Protein AF-0000000082583190 (afdb_homodimer)

Structure (mmCIF, N/CA/C/O backbone):
data_AF-0000000082583190-model_v1
#
loop_
_entity.id
_entity.type
_entity.pdbx_description
1 polymer 'NUDIX hydrolase'
#
loop_
_atom_site.group_PDB
_atom_site.id
_atom_site.type_symbol
_atom_site.label_atom_id
_atom_site.label_alt_id
_atom_site.label_comp_id
_atom_site.label_asym_id
_atom_site.label_entity_id
_atom_site.label_seq_id
_atom_site.pdbx_PDB_ins_code
_atom_site.Cartn_x
_atom_site.Cartn_y
_atom_site.Cartn_z
_atom_site.occupancy
_atom_site.B_iso_or_equiv
_atom_site.auth_seq_id
_atom_site.auth_comp_id
_atom_site.auth_asym_id
_atom_site.auth_atom_id
_atom_site.pdbx_PDB_model_num
ATOM 1 N N . MET A 1 1 ? 1.052 -26.906 2.734 1 66.94 1 MET A N 1
ATOM 2 C CA . MET A 1 1 ? 2.494 -26.891 2.512 1 66.94 1 MET A CA 1
ATOM 3 C C . MET A 1 1 ? 3.154 -25.781 3.301 1 66.94 1 MET A C 1
ATOM 5 O O . MET A 1 1 ? 2.521 -24.766 3.594 1 66.94 1 MET A O 1
ATOM 9 N N . ASP A 1 2 ? 4.266 -26.031 3.99 1 78 2 ASP A N 1
ATOM 10 C CA . ASP A 1 2 ? 5.074 -25 4.637 1 78 2 ASP A CA 1
ATOM 11 C C . ASP A 1 2 ? 5.578 -23.969 3.621 1 78 2 ASP A C 1
ATOM 13 O O . ASP A 1 2 ? 6.363 -24.312 2.732 1 78 2 ASP A O 1
ATOM 17 N N . LEU A 1 3 ? 5.109 -22.734 3.627 1 87.38 3 LEU A N 1
ATOM 18 C CA . LEU A 1 3 ? 5.398 -21.703 2.629 1 87.38 3 LEU A CA 1
ATOM 19 C C . LEU A 1 3 ? 6.609 -20.875 3.035 1 87.38 3 LEU A C 1
ATOM 21 O O . LEU A 1 3 ? 7.09 -20.047 2.26 1 87.38 3 LEU A O 1
ATOM 25 N N . SER A 1 4 ? 7.191 -21.219 4.16 1 89.62 4 SER A N 1
ATOM 26 C CA . SER A 1 4 ? 8.172 -20.312 4.727 1 89.62 4 SER A CA 1
ATOM 27 C C . SER A 1 4 ? 9.469 -20.312 3.918 1 89.62 4 SER A C 1
ATOM 29 O O . SER A 1 4 ? 9.789 -21.297 3.258 1 89.62 4 SER A O 1
ATOM 31 N N . GLU A 1 5 ? 10.148 -19.156 3.9 1 93.88 5 GLU A N 1
ATOM 32 C CA . GLU A 1 5 ? 11.469 -18.969 3.311 1 93.88 5 GLU A CA 1
ATOM 33 C C . GLU A 1 5 ? 12.516 -18.688 4.383 1 93.88 5 GLU A C 1
ATOM 35 O O . GLU A 1 5 ? 12.492 -17.609 5.004 1 93.88 5 GLU A O 1
ATOM 40 N N . LYS A 1 6 ? 13.445 -19.578 4.496 1 95.62 6 LYS A N 1
ATOM 41 C CA . LYS A 1 6 ? 14.484 -19.391 5.504 1 95.62 6 LYS A CA 1
ATOM 42 C C . LYS A 1 6 ? 15.578 -18.453 4.992 1 95.62 6 LYS A C 1
ATOM 44 O O . LYS A 1 6 ? 16.078 -18.625 3.881 1 95.62 6 LYS A O 1
ATOM 49 N N . THR A 1 7 ? 15.961 -17.484 5.789 1 97.38 7 THR A N 1
ATOM 50 C CA . THR A 1 7 ? 17.062 -16.594 5.406 1 97.38 7 THR A CA 1
ATOM 51 C C . THR A 1 7 ? 18.406 -17.281 5.594 1 97.38 7 THR A C 1
ATOM 53 O O . THR A 1 7 ? 18.703 -17.812 6.672 1 97.38 7 THR A O 1
ATOM 56 N N . ILE A 1 8 ? 19.188 -17.219 4.57 1 98 8 ILE A N 1
ATOM 57 C CA . ILE A 1 8 ? 20.516 -17.812 4.582 1 98 8 ILE A CA 1
ATOM 58 C C . ILE A 1 8 ? 21.562 -16.719 4.773 1 98 8 ILE A C 1
ATOM 60 O O . ILE A 1 8 ? 22.594 -16.953 5.422 1 98 8 ILE A O 1
ATOM 64 N N . GLU A 1 9 ? 21.281 -15.633 4.094 1 98.06 9 GLU A N 1
ATOM 65 C CA . GLU A 1 9 ? 22.203 -14.5 4.113 1 98.06 9 GLU A CA 1
ATOM 66 C C . GLU A 1 9 ? 21.453 -13.18 4.031 1 98.06 9 GLU A C 1
ATOM 68 O O . GLU A 1 9 ? 20.375 -13.102 3.447 1 98.06 9 GLU A O 1
ATOM 73 N N . ASN A 1 10 ? 21.969 -12.203 4.664 1 98.44 10 ASN A N 1
ATOM 74 C CA . ASN A 1 10 ? 21.453 -10.844 4.574 1 98.44 10 ASN A CA 1
ATOM 75 C C . ASN A 1 10 ? 22.578 -9.844 4.309 1 98.44 10 ASN A C 1
ATOM 77 O O . ASN A 1 10 ? 23.578 -9.82 5.02 1 98.44 10 ASN A O 1
ATOM 81 N N . LYS A 1 11 ? 22.422 -9.109 3.25 1 98.31 11 LYS A N 1
ATOM 82 C CA . LYS A 1 11 ? 23.328 -8.016 2.932 1 98.31 11 LYS A CA 1
ATOM 83 C C . LYS A 1 11 ? 22.609 -6.672 2.971 1 98.31 11 LYS A C 1
ATOM 85 O O . LYS A 1 11 ? 21.641 -6.457 2.234 1 98.31 11 LYS A O 1
ATOM 90 N N . ASN A 1 12 ? 23.062 -5.789 3.811 1 98.62 12 ASN A N 1
ATOM 91 C CA . ASN A 1 12 ? 22.5 -4.438 3.838 1 98.62 12 ASN A CA 1
ATOM 92 C C . ASN A 1 12 ? 23.062 -3.584 2.697 1 98.62 12 ASN A C 1
ATOM 94 O O . ASN A 1 12 ? 24.25 -3.281 2.662 1 98.62 12 ASN A O 1
ATOM 98 N N . ILE A 1 13 ? 22.234 -3.146 1.821 1 98.44 13 ILE A N 1
ATOM 99 C CA . ILE A 1 13 ? 22.625 -2.398 0.631 1 98.44 13 ILE A CA 1
ATOM 100 C C . ILE A 1 13 ? 22.609 -0.901 0.936 1 98.44 13 ILE A C 1
ATOM 102 O O . ILE A 1 13 ? 23.453 -0.153 0.435 1 98.44 13 ILE A O 1
ATOM 106 N N . TYR A 1 14 ? 21.688 -0.516 1.648 1 98.56 14 TYR A N 1
ATOM 107 C CA . TYR A 1 14 ? 21.469 0.906 1.892 1 98.56 14 TYR A CA 1
ATOM 108 C C .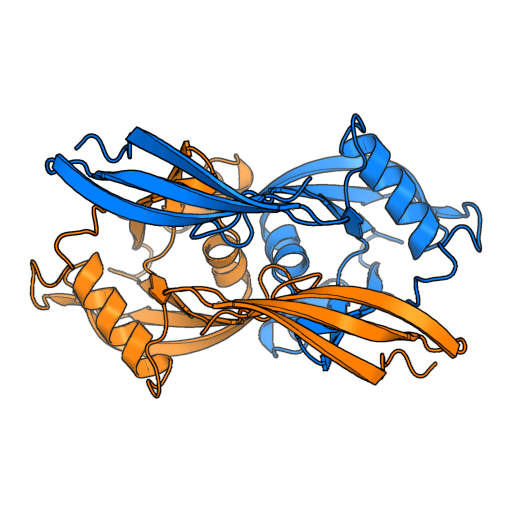 TYR A 1 14 ? 20.766 1.13 3.227 1 98.56 14 TYR A C 1
ATOM 110 O O . TYR A 1 14 ? 19.844 0.391 3.586 1 98.56 14 TYR A O 1
ATOM 118 N N . LYS A 1 15 ? 21.219 2.084 4.016 1 98.38 15 LYS A N 1
ATOM 119 C CA . LYS A 1 15 ? 20.578 2.572 5.238 1 98.38 15 LYS A CA 1
ATOM 120 C C . LYS A 1 15 ? 20.375 4.082 5.184 1 98.38 15 LYS A C 1
ATOM 122 O O . LYS A 1 15 ? 21.312 4.855 5.402 1 98.38 15 LYS A O 1
ATOM 127 N N . GLY A 1 16 ? 19.109 4.414 4.914 1 97.62 16 GLY A N 1
ATOM 128 C CA . GLY A 1 16 ? 18.781 5.824 4.77 1 97.62 16 GLY A CA 1
ATOM 129 C C . GLY A 1 16 ? 18.062 6.398 5.977 1 97.62 16 GLY A C 1
ATOM 130 O O . GLY A 1 16 ? 18.094 5.809 7.059 1 97.62 16 GLY A O 1
ATOM 131 N N . LYS A 1 17 ? 17.516 7.586 5.789 1 95.25 17 LYS A N 1
ATOM 132 C CA . LYS A 1 17 ? 16.781 8.266 6.855 1 95.25 17 LYS A CA 1
ATOM 133 C C . LYS A 1 17 ? 15.43 7.609 7.105 1 95.25 17 LYS A C 1
ATOM 135 O O . LYS A 1 17 ? 15 7.465 8.25 1 95.25 17 LYS A O 1
ATOM 140 N N . ILE A 1 18 ? 14.805 7.164 5.957 1 95.31 18 ILE A N 1
ATOM 141 C CA . ILE A 1 18 ? 13.438 6.68 6.062 1 95.31 18 ILE A CA 1
ATOM 142 C C . ILE A 1 18 ? 13.398 5.172 5.828 1 95.31 18 ILE A C 1
ATOM 144 O O . ILE A 1 18 ? 12.695 4.445 6.531 1 95.31 18 ILE A O 1
ATOM 148 N N . ILE A 1 19 ? 14.203 4.715 4.812 1 98.25 19 ILE A N 1
ATOM 149 C CA . ILE A 1 19 ? 14.109 3.299 4.48 1 98.25 19 ILE A CA 1
ATOM 150 C C . ILE A 1 19 ? 15.508 2.672 4.512 1 98.25 19 ILE A C 1
ATOM 152 O O . ILE A 1 19 ? 16.516 3.379 4.449 1 98.25 19 ILE A O 1
ATOM 156 N N . GLU A 1 20 ? 15.453 1.346 4.676 1 98.62 20 GLU A N 1
ATOM 157 C CA . GLU A 1 20 ? 16.609 0.479 4.492 1 98.62 20 GLU A CA 1
ATOM 158 C C . GLU A 1 20 ? 16.359 -0.56 3.402 1 98.62 20 GLU A C 1
ATOM 160 O O . GLU A 1 20 ? 15.219 -1.007 3.217 1 98.62 20 GLU A O 1
ATOM 165 N N . LEU A 1 21 ? 17.406 -0.86 2.654 1 98.81 21 LEU A N 1
ATOM 166 C CA . LEU A 1 21 ? 17.297 -1.907 1.645 1 98.81 21 LEU A CA 1
ATOM 167 C C . LEU A 1 21 ? 18.234 -3.074 1.975 1 98.81 21 LEU A C 1
ATOM 169 O O . LEU A 1 21 ? 19.438 -2.893 2.119 1 98.81 21 LEU A O 1
ATOM 173 N N . ASN A 1 22 ? 17.656 -4.227 2.117 1 98.75 22 ASN A N 1
ATOM 174 C CA . ASN A 1 22 ? 18.375 -5.465 2.379 1 98.75 22 ASN A CA 1
ATOM 175 C C . ASN A 1 22 ? 18.172 -6.484 1.262 1 98.75 22 ASN A C 1
ATOM 177 O O . ASN A 1 22 ? 17.062 -6.66 0.773 1 98.75 22 ASN A O 1
ATOM 181 N N . LEU A 1 23 ? 19.25 -7.078 0.825 1 98.56 23 LEU A N 1
ATOM 182 C CA . LEU A 1 23 ? 19.188 -8.211 -0.089 1 98.56 23 LEU A CA 1
ATOM 183 C C . LEU A 1 23 ? 19.375 -9.523 0.664 1 98.56 23 LEU A C 1
ATOM 185 O O . LEU A 1 23 ? 20.469 -9.82 1.157 1 98.56 23 LEU A O 1
ATOM 189 N N . LYS A 1 24 ? 18.328 -10.289 0.717 1 98.25 24 LYS A N 1
ATOM 190 C CA . LYS A 1 24 ? 18.375 -11.555 1.439 1 98.25 24 LYS A CA 1
ATOM 191 C C . LYS A 1 24 ? 18.453 -12.742 0.475 1 98.25 24 LYS A C 1
ATOM 193 O O . LYS A 1 24 ? 17.766 -12.75 -0.554 1 98.25 24 LYS A O 1
ATOM 198 N N . THR A 1 25 ? 19.328 -13.594 0.76 1 98.38 25 THR A N 1
ATOM 199 C CA . THR A 1 25 ? 19.266 -14.906 0.136 1 98.38 25 THR A CA 1
ATOM 200 C C . THR A 1 25 ? 18.422 -15.867 0.969 1 98.38 25 THR A C 1
ATOM 202 O O . THR A 1 25 ? 18.641 -16.016 2.172 1 98.38 25 THR A O 1
ATOM 205 N N . VAL A 1 26 ? 17.438 -16.5 0.293 1 97.5 26 VAL A N 1
ATOM 206 C CA . VAL A 1 26 ? 16.516 -17.344 1.039 1 97.5 26 VAL A CA 1
ATOM 207 C C . VAL A 1 26 ? 16.516 -18.75 0.444 1 97.5 26 VAL A C 1
ATOM 209 O O . VAL A 1 26 ? 16.922 -18.953 -0.706 1 97.5 26 VAL A O 1
ATOM 212 N N . GLU A 1 27 ? 16.172 -19.672 1.309 1 96.62 27 GLU A N 1
ATOM 213 C CA . GLU A 1 27 ? 15.859 -21.031 0.855 1 96.62 27 GLU A CA 1
ATOM 214 C C . GLU A 1 27 ? 14.359 -21.219 0.683 1 96.62 27 GLU A C 1
ATOM 216 O O . GLU A 1 27 ? 13.586 -21.031 1.627 1 96.62 27 GLU A O 1
ATOM 221 N N . LEU A 1 28 ? 14.016 -21.625 -0.505 1 94.31 28 LEU A N 1
ATOM 222 C CA . LEU A 1 28 ? 12.609 -21.828 -0.833 1 94.31 28 LEU A CA 1
ATOM 223 C C . LEU A 1 28 ? 12.117 -23.172 -0.31 1 94.31 28 LEU A C 1
ATOM 225 O O . LEU A 1 28 ? 12.914 -24.016 0.093 1 94.31 28 LEU A O 1
ATOM 229 N N . PRO A 1 29 ? 10.805 -23.359 -0.264 1 90.5 29 PRO A N 1
ATOM 230 C CA . PRO A 1 29 ? 10.258 -24.641 0.219 1 90.5 29 PRO A CA 1
ATOM 231 C C . PRO A 1 29 ? 10.781 -25.828 -0.566 1 90.5 29 PRO A C 1
ATOM 233 O O . PRO A 1 29 ? 10.867 -26.938 -0.023 1 90.5 29 PRO A O 1
ATOM 236 N N . ASN A 1 30 ? 11.227 -25.625 -1.777 1 90.69 30 ASN A N 1
ATOM 237 C CA . ASN A 1 30 ? 11.719 -26.719 -2.605 1 90.69 30 ASN A CA 1
ATOM 238 C C . ASN A 1 30 ? 13.227 -26.891 -2.457 1 90.69 30 ASN A C 1
ATOM 240 O O . ASN A 1 30 ? 13.836 -27.688 -3.174 1 90.69 30 ASN A O 1
ATOM 244 N N . GLY A 1 31 ? 13.82 -26.078 -1.677 1 92.31 31 GLY A N 1
ATOM 245 C CA . GLY A 1 31 ? 15.234 -26.219 -1.379 1 92.31 31 GLY A CA 1
ATOM 246 C C . GLY A 1 31 ? 16.125 -25.328 -2.219 1 92.31 31 GLY A C 1
ATOM 247 O O . GLY A 1 31 ? 17.297 -25.141 -1.912 1 92.31 31 GLY A O 1
ATOM 248 N N . LYS A 1 32 ? 15.578 -24.781 -3.297 1 94.5 32 LYS A N 1
ATOM 249 C CA . LYS A 1 32 ? 16.344 -23.859 -4.125 1 94.5 32 LYS A CA 1
ATOM 250 C C . LYS A 1 32 ? 16.578 -22.531 -3.41 1 94.5 32 LYS A C 1
ATOM 252 O O . LYS A 1 32 ? 15.883 -22.219 -2.434 1 94.5 32 LYS A O 1
ATOM 257 N N . LYS A 1 33 ? 17.594 -21.891 -3.881 1 96.19 33 LYS A N 1
ATOM 258 C CA . LYS A 1 33 ? 17.891 -20.578 -3.312 1 96.19 33 LYS A CA 1
ATOM 259 C C . LYS A 1 33 ? 17.359 -19.469 -4.203 1 96.19 33 LYS A C 1
ATOM 261 O O . LYS A 1 33 ? 17.234 -19.641 -5.418 1 96.19 33 LYS A O 1
ATOM 266 N N . ALA A 1 34 ? 16.969 -18.344 -3.547 1 95.75 34 ALA A N 1
ATOM 267 C CA . ALA A 1 34 ? 16.5 -17.156 -4.27 1 95.75 34 ALA A CA 1
ATOM 268 C C . ALA A 1 34 ? 16.875 -15.875 -3.523 1 95.75 34 ALA A C 1
ATOM 270 O O . ALA A 1 34 ? 17.297 -15.93 -2.365 1 95.75 34 ALA A O 1
ATOM 271 N N . LYS A 1 35 ? 16.844 -14.789 -4.211 1 97.12 35 LYS A N 1
ATOM 272 C CA . LYS A 1 35 ? 17.109 -13.484 -3.611 1 97.12 35 LYS A CA 1
ATOM 273 C C . LYS A 1 35 ? 15.812 -12.719 -3.371 1 97.12 35 LYS A C 1
ATOM 275 O O . LYS A 1 35 ? 14.891 -12.773 -4.188 1 97.12 35 LYS A O 1
ATOM 280 N N . ARG A 1 36 ? 15.734 -12.07 -2.254 1 98.12 36 ARG A N 1
ATOM 281 C CA . ARG A 1 36 ? 14.641 -11.156 -1.918 1 98.12 36 ARG A CA 1
ATOM 282 C C . ARG A 1 36 ? 15.164 -9.75 -1.654 1 98.12 36 ARG A C 1
ATOM 284 O O . ARG A 1 36 ? 16.062 -9.562 -0.827 1 98.12 36 ARG A O 1
ATOM 291 N N . GLU A 1 37 ? 14.688 -8.773 -2.436 1 98.69 37 GLU A N 1
ATOM 292 C CA . GLU A 1 37 ? 14.961 -7.359 -2.191 1 98.69 37 GLU A CA 1
ATOM 293 C C . GLU A 1 37 ? 13.953 -6.766 -1.207 1 98.69 37 GLU A C 1
ATOM 295 O O . GLU A 1 37 ? 12.797 -6.535 -1.558 1 98.69 37 GLU A O 1
ATOM 300 N N . ILE A 1 38 ? 14.422 -6.48 0.009 1 98.81 38 ILE A N 1
ATOM 301 C CA . ILE A 1 38 ? 13.508 -6.133 1.09 1 98.81 38 ILE A CA 1
ATOM 302 C C . ILE A 1 38 ? 13.727 -4.684 1.511 1 98.81 38 ILE A C 1
ATOM 304 O O . ILE A 1 38 ? 14.852 -4.297 1.848 1 98.81 38 ILE A O 1
ATOM 308 N N . VAL A 1 39 ? 12.703 -3.922 1.462 1 98.88 39 VAL A N 1
ATOM 309 C CA . VAL A 1 39 ? 12.695 -2.562 1.995 1 98.88 39 VAL A CA 1
ATOM 310 C C . VAL A 1 39 ? 12.141 -2.57 3.42 1 98.88 39 VAL A C 1
ATOM 312 O O . VAL A 1 39 ? 11.023 -3.027 3.654 1 98.88 39 VAL A O 1
ATOM 315 N N . ASN A 1 40 ? 12.914 -2.082 4.348 1 98.75 40 ASN A N 1
ATOM 316 C CA . ASN A 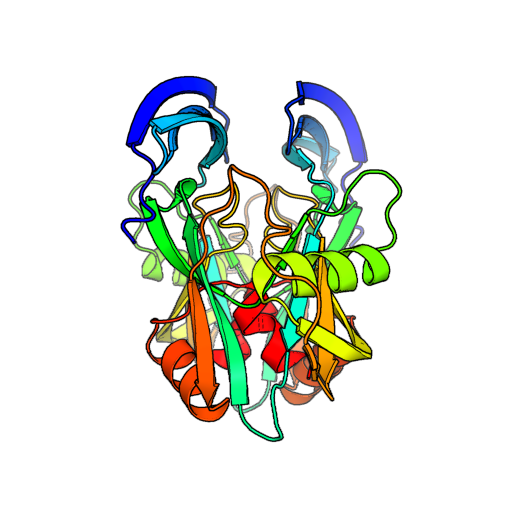1 40 ? 12.461 -1.91 5.727 1 98.75 40 ASN A CA 1
ATOM 317 C C . ASN A 1 40 ? 12.039 -0.471 6 1 98.75 40 ASN A C 1
ATOM 319 O O . ASN A 1 40 ? 12.734 0.471 5.613 1 98.75 40 ASN A O 1
ATOM 323 N N . HIS A 1 41 ? 11.008 -0.289 6.547 1 98.69 41 HIS A N 1
ATOM 324 C CA . HIS A 1 41 ? 10.375 0.981 6.895 1 98.69 41 HIS A CA 1
ATOM 325 C C . HIS A 1 41 ? 9.859 0.961 8.328 1 98.69 41 HIS A C 1
ATOM 327 O O . HIS A 1 41 ? 9.359 -0.065 8.797 1 98.69 41 HIS A O 1
ATOM 333 N N . PRO A 1 42 ? 9.922 2.055 9.047 1 98.19 42 PRO A N 1
ATOM 334 C CA . PRO A 1 42 ? 9.492 2.062 10.445 1 98.19 42 PRO A CA 1
ATOM 335 C C . PRO A 1 42 ? 7.98 1.923 10.602 1 98.19 42 PRO A C 1
ATOM 337 O O . PRO A 1 42 ? 7.488 1.704 11.711 1 98.19 42 PRO A O 1
ATOM 340 N N . GLY A 1 43 ? 7.238 2.002 9.539 1 98.56 43 GLY A N 1
ATOM 341 C CA . GLY A 1 43 ? 5.785 2 9.594 1 98.56 43 GLY A CA 1
ATOM 342 C C . GLY A 1 43 ? 5.191 3.389 9.742 1 98.56 43 GLY A C 1
ATOM 343 O O . GLY A 1 43 ? 5.922 4.379 9.781 1 98.56 43 GLY A O 1
ATOM 344 N N . GLY A 1 44 ? 3.916 3.445 9.703 1 98.69 44 GLY A N 1
ATOM 345 C CA . GLY A 1 44 ? 3.223 4.719 9.82 1 98.69 44 GLY A CA 1
ATOM 346 C C . GLY A 1 44 ? 1.816 4.582 10.375 1 98.69 44 GLY A C 1
ATOM 347 O O . GLY A 1 44 ? 1.424 3.506 10.828 1 98.69 44 GLY A O 1
ATOM 348 N N . VAL A 1 45 ? 1.16 5.715 10.398 1 98.88 45 VAL A N 1
ATOM 349 C CA . VAL A 1 45 ? -0.229 5.785 10.844 1 98.88 45 VAL A CA 1
ATOM 350 C C . VAL A 1 45 ? -1.058 6.562 9.82 1 98.88 45 VAL A C 1
ATOM 352 O O . VAL A 1 45 ? -0.514 7.34 9.031 1 98.88 45 VAL A O 1
ATOM 355 N N . ALA A 1 46 ? -2.289 6.312 9.766 1 98.88 46 ALA A N 1
ATOM 356 C CA . ALA A 1 46 ? -3.289 7.125 9.078 1 98.88 46 ALA A CA 1
ATOM 357 C C . ALA A 1 46 ? -4.516 7.344 9.953 1 98.88 46 ALA A C 1
ATOM 359 O O . ALA A 1 46 ? -4.898 6.465 10.727 1 98.88 46 ALA A O 1
ATOM 360 N N . VAL A 1 47 ? -5.117 8.484 9.852 1 98.88 47 VAL A N 1
ATOM 361 C CA . VAL A 1 47 ? -6.207 8.852 10.75 1 98.88 47 VAL A CA 1
ATOM 362 C C . VAL A 1 47 ? -7.414 9.312 9.938 1 98.88 47 VAL A C 1
ATOM 364 O O . VAL A 1 47 ? -7.328 10.281 9.18 1 98.88 47 VAL A O 1
ATOM 367 N N . ILE A 1 48 ? -8.5 8.609 10.008 1 98.69 48 ILE A N 1
ATOM 368 C CA . ILE A 1 48 ? -9.766 9.172 9.539 1 98.69 48 ILE A CA 1
ATOM 369 C C . ILE A 1 48 ? -10.328 10.117 10.602 1 98.69 48 ILE A C 1
ATOM 371 O O . ILE A 1 48 ? -10.836 9.664 11.633 1 98.69 48 ILE A O 1
ATOM 375 N N . ALA A 1 49 ? -10.312 11.359 10.336 1 98.75 49 ALA A N 1
ATOM 376 C CA . ALA A 1 49 ? -10.695 12.375 11.312 1 98.75 49 ALA A CA 1
ATOM 377 C C . ALA A 1 49 ? -12.055 12.984 10.969 1 98.75 49 ALA A C 1
ATOM 379 O O . ALA A 1 49 ? -12.18 13.719 9.984 1 98.75 49 ALA A O 1
ATOM 380 N N . TYR A 1 50 ? -13.055 12.719 11.781 1 98.56 50 TYR A N 1
ATOM 381 C CA . TYR A 1 50 ? -14.398 13.25 11.594 1 98.56 50 TYR A CA 1
ATOM 382 C C . TYR A 1 50 ? -14.555 14.602 12.281 1 98.56 50 TYR A C 1
ATOM 384 O O . TYR A 1 50 ? -14.516 14.688 13.516 1 98.56 50 TYR A O 1
ATOM 392 N N . LYS A 1 51 ? -14.688 15.609 11.43 1 97.5 51 LYS A N 1
ATOM 393 C CA . LYS A 1 51 ? -14.969 16.938 11.969 1 97.5 51 LYS A CA 1
ATOM 394 C C . LYS A 1 51 ? -16.375 17 12.555 1 97.5 51 LYS A C 1
ATOM 396 O O . LYS A 1 51 ? -16.609 17.672 13.562 1 97.5 51 LYS A O 1
ATOM 401 N N . ASP A 1 52 ? -17.281 16.344 11.898 1 96.69 52 ASP A N 1
ATOM 402 C CA . ASP A 1 52 ? -18.641 16.078 12.375 1 96.69 52 ASP A CA 1
ATOM 403 C C . ASP A 1 52 ? -19.141 14.727 11.883 1 96.69 52 ASP A C 1
ATOM 405 O O . ASP A 1 52 ? -18.344 13.852 11.531 1 96.69 52 ASP A O 1
ATOM 409 N N . LYS A 1 53 ? -20.422 14.547 11.93 1 95.12 53 LYS A N 1
ATOM 410 C CA . LYS A 1 53 ? -20.984 13.219 11.688 1 95.12 53 LYS A CA 1
ATOM 411 C C . LYS A 1 53 ? -20.656 12.734 10.281 1 95.12 53 LYS A C 1
ATOM 413 O O . LYS A 1 53 ? -20.484 11.531 10.055 1 95.12 53 LYS A O 1
ATOM 418 N N . ASP A 1 54 ? -20.484 13.609 9.312 1 96.81 54 ASP A N 1
ATOM 419 C CA . ASP A 1 54 ? -20.359 13.133 7.938 1 96.81 54 ASP A CA 1
ATOM 420 C C . ASP A 1 54 ? -19.25 13.875 7.203 1 96.81 54 ASP A C 1
ATOM 422 O O . ASP A 1 54 ? -19.125 13.766 5.98 1 96.81 54 ASP A O 1
ATOM 426 N N . THR A 1 55 ? -18.516 14.695 7.91 1 98.44 55 THR A N 1
ATOM 427 C CA . THR A 1 55 ? -17.422 15.469 7.305 1 98.44 55 THR A CA 1
ATOM 428 C C . THR A 1 55 ? -16.078 14.992 7.82 1 98.44 55 THR A C 1
ATOM 430 O O . THR A 1 55 ? -15.852 14.914 9.031 1 98.44 55 THR A O 1
ATOM 433 N N . ILE A 1 56 ? -15.188 14.719 6.891 1 98.44 56 ILE A N 1
ATOM 434 C CA . ILE A 1 56 ? -13.875 14.25 7.32 1 98.44 56 ILE A CA 1
ATOM 435 C C . ILE A 1 56 ? -12.789 15.172 6.77 1 98.44 56 ILE A C 1
ATOM 437 O O . ILE A 1 56 ? -13.031 15.922 5.824 1 98.44 56 ILE A O 1
ATOM 441 N N . LEU A 1 57 ? -11.625 15.148 7.387 1 98.5 57 LEU A N 1
ATOM 442 C CA . LEU A 1 57 ? -10.461 15.914 6.961 1 98.5 57 LEU A CA 1
ATOM 443 C C . LEU A 1 57 ? -9.594 15.102 5.996 1 98.5 57 LEU A C 1
ATOM 445 O O . LEU A 1 57 ? -9.312 13.93 6.246 1 98.5 57 LEU A O 1
ATOM 449 N N . ILE A 1 58 ? -9.25 15.711 4.895 1 98.56 58 ILE A N 1
ATOM 450 C CA . ILE A 1 58 ? -8.344 15.172 3.891 1 98.56 58 ILE A CA 1
ATOM 451 C C . ILE A 1 58 ? -7.152 16.109 3.711 1 98.56 58 ILE A C 1
ATOM 453 O O . ILE A 1 58 ? -7.293 17.328 3.816 1 98.56 58 ILE A O 1
ATOM 457 N N . VAL A 1 59 ? -6.035 15.523 3.492 1 97.69 59 VAL A N 1
ATOM 458 C CA . VAL A 1 59 ? -4.875 16.359 3.193 1 97.69 59 VAL A CA 1
ATOM 459 C C . VAL A 1 59 ? -4.457 16.156 1.737 1 97.69 59 VAL A C 1
ATOM 461 O O . VAL A 1 59 ? -4.621 15.07 1.18 1 97.69 59 VAL A O 1
ATOM 464 N N . GLU A 1 60 ? -4.016 17.172 1.129 1 97.56 60 GLU A N 1
ATOM 465 C CA . GLU A 1 60 ? -3.383 17.156 -0.186 1 97.56 60 GLU A CA 1
ATOM 466 C C . GLU A 1 60 ? -1.878 17.375 -0.076 1 97.56 60 GLU A C 1
ATOM 468 O O . GLU A 1 60 ? -1.43 18.344 0.54 1 97.56 60 GLU A O 1
ATOM 473 N N . GLN A 1 61 ? -1.147 16.531 -0.553 1 95.19 61 GLN A N 1
ATOM 474 C CA . GLN A 1 61 ? 0.308 16.562 -0.455 1 95.19 61 GLN A CA 1
ATOM 475 C C . GLN A 1 61 ? 0.96 16.078 -1.745 1 95.19 61 GLN A C 1
ATOM 477 O O . GLN A 1 61 ? 0.466 15.148 -2.385 1 95.19 61 GLN A O 1
ATOM 482 N N . PHE A 1 62 ? 2.09 16.719 -2.072 1 97.19 62 PHE A N 1
ATOM 483 C CA . PHE A 1 62 ? 2.873 16.281 -3.219 1 97.19 62 PHE A CA 1
ATOM 484 C C . PHE A 1 62 ? 3.676 15.031 -2.875 1 97.19 62 PHE A C 1
ATOM 486 O O . PHE A 1 62 ? 4.41 15.008 -1.884 1 97.19 62 PHE A O 1
ATOM 493 N N . ARG A 1 63 ? 3.535 14.016 -3.65 1 97.94 63 ARG A N 1
ATOM 494 C CA . ARG A 1 63 ? 4.277 12.773 -3.479 1 97.94 63 ARG A CA 1
ATOM 495 C C . ARG A 1 63 ? 5.324 12.602 -4.574 1 97.94 63 ARG A C 1
ATOM 497 O O . ARG A 1 63 ? 4.992 12.227 -5.703 1 97.94 63 ARG A O 1
ATOM 504 N N . LYS A 1 64 ? 6.445 12.766 -4.223 1 97.81 64 LYS A N 1
ATOM 505 C CA . LYS A 1 64 ? 7.562 12.859 -5.16 1 97.81 64 LYS A CA 1
ATOM 506 C C . LYS A 1 64 ? 7.703 11.586 -5.988 1 97.81 64 LYS A C 1
ATOM 508 O O . LYS A 1 64 ? 7.926 11.648 -7.199 1 97.81 64 LYS A O 1
ATOM 513 N N . PRO A 1 65 ? 7.578 10.375 -5.387 1 98.44 65 PRO A N 1
ATOM 514 C CA . PRO A 1 65 ? 7.719 9.172 -6.219 1 98.44 65 PRO A CA 1
ATOM 515 C C . PRO A 1 65 ? 6.77 9.172 -7.414 1 98.44 65 PRO A C 1
ATOM 517 O O . PRO A 1 65 ? 7.094 8.609 -8.461 1 98.44 65 PRO A O 1
ATOM 520 N N . LEU A 1 66 ? 5.656 9.844 -7.223 1 98.38 66 LEU A N 1
ATOM 521 C CA . LEU A 1 66 ? 4.625 9.805 -8.258 1 98.38 66 LEU A CA 1
ATOM 522 C C . LEU A 1 66 ? 4.594 11.109 -9.047 1 98.38 66 LEU A C 1
ATOM 524 O O . LEU A 1 66 ? 3.855 11.234 -10.023 1 98.38 66 LEU A O 1
ATOM 528 N N . GLU A 1 67 ? 5.27 12.117 -8.594 1 97.62 67 GLU A N 1
ATOM 529 C CA . GLU A 1 67 ? 5.332 13.438 -9.211 1 97.62 67 GLU A CA 1
ATOM 530 C C . GLU A 1 67 ? 3.938 14.039 -9.375 1 97.62 67 GLU A C 1
ATOM 532 O O . GLU A 1 67 ? 3.604 14.555 -10.445 1 97.62 67 GLU A O 1
ATOM 537 N N . GLN A 1 68 ? 3.104 13.867 -8.344 1 97.56 68 GLN A N 1
ATOM 538 C CA . GLN A 1 68 ? 1.762 14.445 -8.344 1 97.56 68 GLN A CA 1
ATOM 539 C C . GLN A 1 68 ? 1.254 14.672 -6.926 1 97.56 68 GLN A C 1
ATOM 541 O O . GLN A 1 68 ? 1.795 14.109 -5.969 1 97.56 68 GLN A O 1
ATOM 546 N N . ASN A 1 69 ? 0.242 15.508 -6.871 1 97.62 69 ASN A N 1
ATOM 547 C CA . ASN A 1 69 ? -0.476 15.656 -5.609 1 97.62 69 ASN A CA 1
ATOM 548 C C . ASN A 1 69 ? -1.457 14.508 -5.387 1 97.62 69 ASN A C 1
ATOM 550 O O . ASN A 1 69 ? -2.117 14.055 -6.324 1 97.62 69 ASN A O 1
ATOM 554 N N . LEU A 1 70 ? -1.485 14.086 -4.176 1 98.44 70 LEU A N 1
ATOM 555 C CA . LEU A 1 70 ? -2.482 13.094 -3.805 1 98.44 70 LEU A CA 1
ATOM 556 C C . LEU A 1 70 ? -3.385 13.609 -2.691 1 98.44 70 LEU A C 1
ATOM 558 O O . LEU A 1 70 ? -2.963 14.438 -1.878 1 98.44 70 LEU A O 1
ATOM 562 N N . LEU A 1 71 ? -4.602 13.172 -2.721 1 98.69 71 LEU A N 1
ATOM 563 C CA . LEU A 1 71 ? -5.52 13.312 -1.597 1 98.69 71 LEU A CA 1
ATOM 564 C C . LEU A 1 71 ? -5.461 12.094 -0.686 1 98.69 71 LEU A C 1
ATOM 566 O O . LEU A 1 71 ? -5.609 10.961 -1.149 1 98.69 71 LEU A O 1
ATOM 570 N N . GLU A 1 72 ? -5.203 12.336 0.614 1 98.69 72 GLU A N 1
ATOM 571 C CA . GLU A 1 72 ? -4.988 11.266 1.586 1 98.69 72 GLU A CA 1
ATOM 572 C C . GLU A 1 72 ? -5.578 11.625 2.945 1 98.69 72 GLU A C 1
ATOM 574 O O . GLU A 1 72 ? -5.855 12.797 3.215 1 98.69 72 GLU A O 1
ATOM 579 N N . PHE A 1 73 ? -5.734 10.609 3.764 1 98.75 73 PHE A N 1
ATOM 580 C CA . PHE A 1 73 ? -5.965 10.906 5.172 1 98.75 73 PHE A CA 1
ATOM 581 C C . PHE A 1 73 ? -4.699 11.445 5.824 1 98.75 73 PHE A C 1
ATOM 583 O O . PHE A 1 73 ? -3.588 11.156 5.371 1 98.75 73 PHE A O 1
ATOM 590 N N . PRO A 1 74 ? -4.883 12.305 6.875 1 98.25 74 PRO A N 1
ATOM 591 C CA . PRO A 1 74 ? -3.693 12.648 7.66 1 98.25 74 PRO A CA 1
ATOM 592 C C . PRO A 1 74 ? -2.893 11.414 8.078 1 98.25 74 PRO A C 1
ATOM 594 O O . PRO A 1 74 ? -3.473 10.398 8.477 1 98.25 74 PRO A O 1
ATOM 597 N N . ALA A 1 75 ? -1.666 11.5 7.941 1 98.38 75 ALA A N 1
ATOM 598 C CA . ALA A 1 75 ? -0.801 10.344 8.156 1 98.38 75 ALA A CA 1
ATOM 599 C C . ALA A 1 75 ? 0.611 10.773 8.539 1 98.38 75 ALA A C 1
ATOM 601 O O . ALA A 1 75 ? 0.945 11.961 8.469 1 98.38 75 ALA A O 1
ATOM 602 N N . GLY A 1 76 ? 1.424 9.773 8.938 1 97.12 76 GLY A N 1
ATOM 603 C CA . GLY A 1 76 ? 2.814 10.078 9.242 1 97.12 76 GLY A CA 1
ATOM 604 C C . GLY A 1 76 ? 3.621 8.844 9.609 1 97.12 76 GLY A C 1
ATOM 605 O O . GLY A 1 76 ? 3.057 7.789 9.898 1 97.12 76 GLY A O 1
ATOM 606 N N . LYS A 1 77 ? 4.926 9.039 9.625 1 97.38 77 LYS A N 1
ATOM 607 C CA . LYS A 1 77 ? 5.859 7.965 9.945 1 97.38 77 LYS A CA 1
ATOM 608 C C . LYS A 1 77 ? 6.035 7.82 11.453 1 97.38 77 LYS A C 1
ATOM 610 O O . LYS A 1 77 ? 6.121 8.812 12.172 1 97.38 77 LYS A O 1
ATOM 615 N N . ILE A 1 78 ? 6.148 6.598 11.859 1 98.44 78 ILE A N 1
ATOM 616 C CA . ILE A 1 78 ? 6.402 6.332 13.273 1 98.44 78 ILE A CA 1
ATOM 617 C C . ILE A 1 78 ? 7.867 6.617 13.594 1 98.44 78 ILE A C 1
ATOM 619 O O . ILE A 1 78 ? 8.766 6.152 12.891 1 98.44 78 ILE A O 1
ATOM 623 N N . GLU A 1 79 ? 8.109 7.348 14.57 1 96.62 79 GLU A N 1
ATOM 624 C CA . GLU A 1 79 ? 9.469 7.582 15.055 1 96.62 79 GLU A CA 1
ATOM 625 C C . GLU A 1 79 ? 9.969 6.402 15.875 1 96.62 79 GLU A C 1
ATOM 627 O O . GLU A 1 79 ? 9.18 5.59 16.359 1 96.62 79 GLU A O 1
ATOM 632 N N . LYS A 1 80 ? 11.258 6.371 16.047 1 95.19 80 LYS A N 1
ATOM 633 C CA . LYS A 1 80 ? 11.867 5.273 16.797 1 95.19 80 LYS A CA 1
ATOM 634 C C . LYS A 1 80 ? 11.328 5.227 18.219 1 95.19 80 LYS A C 1
ATOM 636 O O . LYS A 1 80 ? 11.398 6.215 18.953 1 95.19 80 LYS A O 1
ATOM 641 N N . GLY A 1 81 ? 10.734 4.086 18.562 1 95.94 81 GLY A N 1
ATOM 642 C CA . GLY A 1 81 ? 10.266 3.877 19.922 1 95.94 81 GLY A CA 1
ATOM 643 C C . GLY A 1 81 ? 8.898 4.473 20.188 1 95.94 81 GLY A C 1
ATOM 644 O O . GLY A 1 81 ? 8.367 4.375 21.297 1 95.94 81 GLY A O 1
ATOM 645 N N . GLU A 1 82 ? 8.32 5.027 19.219 1 98 82 GLU A N 1
ATOM 646 C CA . GLU A 1 82 ? 7.043 5.707 19.391 1 98 82 GLU A CA 1
ATOM 647 C C . GLU A 1 82 ? 5.879 4.723 19.297 1 98 82 GLU A C 1
ATOM 649 O O . GLU A 1 82 ? 5.867 3.844 18.422 1 98 82 GLU A O 1
ATOM 654 N N . ASP A 1 83 ? 4.977 4.859 20.203 1 98.56 83 ASP A N 1
ATOM 655 C CA . ASP A 1 83 ? 3.719 4.129 20.094 1 98.56 83 ASP A CA 1
ATOM 656 C C . ASP A 1 83 ? 2.898 4.629 18.906 1 98.56 83 ASP A C 1
ATOM 658 O O . ASP A 1 83 ? 2.758 5.836 18.703 1 98.56 83 ASP A O 1
ATOM 662 N N . PRO A 1 84 ? 2.34 3.725 18.125 1 98.81 84 PRO A N 1
ATOM 663 C CA . PRO A 1 84 ? 1.574 4.148 16.953 1 98.81 84 PRO A CA 1
ATOM 664 C C . PRO A 1 84 ? 0.433 5.098 17.297 1 98.81 84 PRO A C 1
ATOM 666 O O . PRO A 1 84 ? 0.149 6.031 16.547 1 98.81 84 PRO A O 1
ATOM 669 N N . LYS A 1 85 ? -0.213 4.836 18.406 1 98.81 85 LYS A N 1
ATOM 670 C CA . LYS A 1 85 ? -1.301 5.727 18.797 1 98.81 85 LYS A CA 1
ATOM 671 C C . LYS A 1 85 ? -0.791 7.141 19.047 1 98.81 85 LYS A C 1
ATOM 673 O O . LYS A 1 85 ? -1.402 8.117 18.609 1 98.81 85 LYS A O 1
ATOM 678 N N . VAL A 1 86 ? 0.297 7.25 19.734 1 98.75 86 VAL A N 1
ATOM 679 C CA . VAL A 1 86 ? 0.92 8.539 20.016 1 98.75 86 VAL A CA 1
ATOM 680 C C . VAL A 1 86 ? 1.32 9.219 18.703 1 98.75 86 VAL A C 1
ATOM 682 O O . VAL A 1 86 ? 1.101 10.414 18.516 1 98.75 86 VAL A O 1
ATOM 685 N N . CYS A 1 87 ? 1.864 8.477 17.797 1 98.56 87 CYS A N 1
ATOM 686 C CA . CYS A 1 87 ? 2.215 8.984 16.469 1 98.56 87 CYS A CA 1
ATOM 687 C C . CYS A 1 87 ? 0.991 9.555 15.766 1 98.56 87 CYS A C 1
ATOM 689 O O . CYS A 1 87 ? 1.048 10.656 15.211 1 98.56 87 CYS A O 1
ATOM 691 N N . GLY A 1 88 ? -0.142 8.773 15.844 1 98.69 88 GLY A N 1
ATOM 692 C CA . GLY A 1 88 ? -1.361 9.219 15.188 1 98.69 88 GLY A CA 1
ATOM 693 C C . GLY A 1 88 ? -1.882 10.539 15.734 1 98.69 88 GLY A C 1
ATOM 694 O O . GLY A 1 88 ? -2.26 11.422 14.969 1 98.69 88 GLY A O 1
ATOM 695 N N . ILE A 1 89 ? -1.837 10.625 17.016 1 98.5 89 ILE A N 1
ATOM 696 C CA . ILE A 1 89 ? -2.307 11.836 17.672 1 98.5 89 ILE A CA 1
ATOM 697 C C . ILE A 1 89 ? -1.409 13.008 17.297 1 98.5 89 ILE A C 1
ATOM 699 O O . ILE A 1 89 ? -1.899 14.086 16.938 1 98.5 89 ILE A O 1
ATOM 703 N N . ARG A 1 90 ? -0.131 12.797 17.359 1 97.19 90 ARG A N 1
ATOM 704 C CA . ARG A 1 90 ? 0.84 13.828 17.031 1 97.19 90 ARG A CA 1
ATOM 705 C C . ARG A 1 90 ? 0.678 14.273 15.57 1 97.19 90 ARG A C 1
ATOM 707 O O . ARG A 1 90 ? 0.596 15.469 15.289 1 97.19 90 ARG A O 1
ATOM 714 N N . GLU A 1 91 ? 0.592 13.352 14.594 1 97.38 91 GLU A N 1
ATOM 715 C CA . GLU A 1 91 ? 0.511 13.664 13.172 1 97.38 91 GLU A CA 1
ATOM 716 C C . GLU A 1 91 ? -0.803 14.367 12.836 1 97.38 91 GLU A C 1
ATOM 718 O O . GLU A 1 91 ? -0.842 15.234 11.961 1 97.38 91 GLU A O 1
ATOM 723 N N . LEU A 1 92 ? -1.904 13.938 13.492 1 98.19 92 LEU A N 1
ATOM 724 C CA . LEU A 1 92 ? -3.182 14.609 13.281 1 98.19 92 LEU A CA 1
ATOM 725 C C . LEU A 1 92 ? -3.07 16.094 13.602 1 98.19 92 LEU A C 1
ATOM 727 O O . LEU A 1 92 ? -3.469 16.938 12.797 1 98.19 92 LEU A O 1
ATOM 731 N N . GLU A 1 93 ? -2.537 16.375 14.688 1 97.81 93 GLU A N 1
ATOM 732 C CA . GLU A 1 93 ? -2.418 17.781 15.102 1 97.81 93 GLU A CA 1
ATOM 733 C C . GLU A 1 93 ? -1.455 18.547 14.195 1 97.81 93 GLU A C 1
ATOM 735 O O . GLU A 1 93 ? -1.759 19.656 13.758 1 97.81 93 GLU A O 1
ATOM 740 N N . GLU A 1 94 ? -0.311 17.984 13.914 1 96.25 94 GLU A N 1
ATOM 741 C CA . GLU A 1 94 ? 0.693 18.641 13.086 1 96.25 94 GLU A CA 1
ATOM 742 C C . GLU A 1 94 ? 0.141 18.969 11.695 1 96.25 94 GLU A C 1
ATOM 744 O O . GLU A 1 94 ? 0.361 20.062 11.172 1 96.25 94 GLU A O 1
ATOM 749 N N . GLU A 1 95 ? -0.608 18.047 11.133 1 95.75 95 GLU A N 1
ATOM 750 C CA . GLU A 1 95 ? -1.006 18.203 9.734 1 95.75 95 GLU A CA 1
ATOM 751 C C . GLU A 1 95 ? -2.326 18.953 9.617 1 95.75 95 GLU A C 1
ATOM 753 O O . GLU A 1 95 ? -2.57 19.641 8.625 1 95.75 95 GLU A O 1
ATOM 758 N N . THR A 1 96 ? -3.219 18.844 10.617 1 96.38 96 THR A N 1
ATOM 759 C CA . THR A 1 96 ? -4.566 19.375 10.422 1 96.38 96 THR A CA 1
ATOM 760 C C . THR A 1 96 ? -4.859 20.484 11.43 1 96.38 96 THR A C 1
ATOM 762 O O . THR A 1 96 ? -5.824 21.234 11.266 1 96.38 96 THR A O 1
ATOM 765 N N . GLY A 1 97 ? -4.043 20.578 12.477 1 96.19 97 GLY A N 1
ATOM 766 C CA . GLY A 1 97 ? -4.285 21.562 13.531 1 96.19 97 GLY A CA 1
ATOM 767 C C . GLY A 1 97 ? -5.34 21.109 14.531 1 96.19 97 GLY A C 1
ATOM 768 O O . GLY A 1 97 ? -5.715 21.859 15.422 1 96.19 97 GLY A O 1
ATOM 769 N N . TYR A 1 98 ? -5.793 19.859 14.383 1 97.56 98 TYR A N 1
ATOM 770 C CA . TYR A 1 98 ? -6.855 19.391 15.266 1 97.56 98 TYR A CA 1
ATOM 771 C C . TYR A 1 98 ? -6.344 18.312 16.219 1 97.56 98 TYR A C 1
ATOM 773 O O . TYR A 1 98 ? -5.43 17.562 15.867 1 97.56 98 TYR A O 1
ATOM 781 N N . LYS A 1 99 ? -6.906 18.234 17.359 1 98.06 99 LYS A N 1
ATOM 782 C CA . LYS A 1 99 ? -6.859 17.125 18.297 1 98.06 99 LYS A CA 1
ATOM 783 C C . LYS A 1 99 ? -8.211 16.422 18.375 1 98.06 99 LYS A C 1
ATOM 785 O O . LYS A 1 99 ? -9.195 16.891 17.797 1 98.06 99 LYS A O 1
ATOM 790 N N . ALA A 1 100 ? -8.281 15.312 19.109 1 98.56 100 ALA A N 1
ATOM 791 C CA . ALA A 1 100 ? -9.523 14.555 19.156 1 98.56 100 ALA A CA 1
ATOM 792 C C . ALA A 1 100 ? -9.812 14.055 20.562 1 98.56 100 ALA A C 1
ATOM 794 O O . ALA A 1 100 ? -8.898 13.617 21.281 1 98.56 100 ALA A O 1
ATOM 795 N N . LYS A 1 101 ? -11.016 14.094 20.984 1 98.56 101 LYS A N 1
ATOM 796 C CA . LYS A 1 101 ? -11.43 13.547 22.266 1 98.56 101 LYS A CA 1
ATOM 797 C C . LYS A 1 101 ? -11.555 12.023 22.188 1 98.56 101 LYS A C 1
ATOM 799 O O . LYS A 1 101 ? -11.359 11.336 23.203 1 98.56 101 LYS A O 1
ATOM 804 N N . LYS A 1 102 ? -11.969 11.516 21.078 1 98.56 102 LYS A N 1
ATOM 805 C CA . LYS A 1 102 ? -12.039 10.086 20.812 1 98.56 102 LYS A CA 1
ATOM 806 C C . LYS A 1 102 ? -11.039 9.68 19.734 1 98.56 102 LYS A C 1
ATOM 808 O O . LYS A 1 102 ? -11.023 10.258 18.641 1 98.56 102 LYS A O 1
ATOM 813 N N . PHE A 1 103 ? -10.242 8.734 20.016 1 98.75 103 PHE A N 1
ATOM 814 C CA . PHE A 1 103 ? -9.195 8.25 19.125 1 98.75 103 PHE A CA 1
ATOM 815 C C . PHE A 1 103 ? -9.078 6.73 19.203 1 98.75 103 PHE A C 1
ATOM 817 O O . PHE A 1 103 ? -8.398 6.195 20.078 1 98.75 103 PHE A O 1
ATOM 824 N N . ASN A 1 104 ? -9.688 6.023 18.234 1 98.69 104 ASN A N 1
ATOM 825 C CA . ASN A 1 104 ? -9.867 4.578 18.328 1 98.69 104 ASN A CA 1
ATOM 826 C C . ASN A 1 104 ? -9.078 3.848 17.234 1 98.69 104 ASN A C 1
ATOM 828 O O . ASN A 1 104 ? -9.023 4.297 16.094 1 98.69 104 ASN A O 1
ATOM 832 N N . TYR A 1 105 ? -8.414 2.799 17.656 1 98.81 105 TYR A N 1
ATOM 833 C CA . TYR A 1 105 ? -7.695 1.931 16.734 1 98.81 105 TYR A CA 1
ATOM 834 C C . TYR A 1 105 ? -8.664 1.13 15.875 1 98.81 105 TYR A C 1
ATOM 836 O O . TYR A 1 105 ? -9.594 0.507 16.391 1 98.81 105 TYR A O 1
ATOM 844 N N . LEU A 1 106 ? -8.5 1.154 14.516 1 98.5 106 LEU A N 1
ATOM 845 C CA . LEU A 1 106 ? -9.375 0.43 13.602 1 98.5 106 LEU A CA 1
ATOM 846 C C . LEU A 1 106 ? -8.703 -0.842 13.094 1 98.5 106 LEU A C 1
ATOM 848 O O . LEU A 1 106 ? -9.383 -1.789 12.695 1 98.5 106 LEU A O 1
ATOM 852 N N . GLY A 1 107 ? -7.391 -0.89 13.086 1 98.5 107 GLY A N 1
ATOM 853 C CA . GLY A 1 107 ? -6.621 -1.996 12.539 1 98.5 107 GLY A CA 1
ATOM 854 C C . GLY A 1 107 ? -5.348 -1.551 11.844 1 98.5 107 GLY A C 1
ATOM 855 O O . GLY A 1 107 ? -4.895 -0.419 12.031 1 98.5 107 GLY A O 1
ATOM 856 N N . LYS A 1 108 ? -4.727 -2.463 11.109 1 98.81 108 LYS A N 1
ATOM 857 C CA . LYS A 1 108 ? -3.516 -2.137 10.359 1 98.81 108 LYS A CA 1
ATOM 858 C C . LYS A 1 108 ? -3.518 -2.805 8.992 1 98.81 108 LYS A C 1
ATOM 860 O O . LYS A 1 108 ? -4.246 -3.773 8.766 1 98.81 108 LYS A O 1
ATOM 865 N N . ILE A 1 109 ? -2.74 -2.23 8.078 1 98.88 109 ILE A N 1
ATOM 866 C CA . ILE A 1 109 ? -2.549 -2.801 6.746 1 98.88 109 ILE A CA 1
ATOM 867 C C . ILE A 1 109 ? -1.057 -2.914 6.445 1 98.88 109 ILE A C 1
ATOM 869 O O . ILE A 1 109 ? -0.231 -2.299 7.121 1 98.88 109 ILE A O 1
ATOM 873 N N . VAL A 1 110 ? -0.775 -3.766 5.496 1 98.88 110 VAL A N 1
ATOM 874 C CA . VAL A 1 110 ? 0.555 -3.807 4.898 1 98.88 110 VAL A CA 1
ATOM 875 C C . VAL A 1 110 ? 0.494 -3.271 3.469 1 98.88 110 VAL A C 1
ATOM 877 O O . VAL A 1 110 ? -0.463 -3.539 2.738 1 98.88 110 VAL A O 1
ATOM 880 N N . THR A 1 111 ? 1.446 -2.508 3.068 1 98.69 111 THR A N 1
ATOM 881 C CA . THR A 1 111 ? 1.345 -1.724 1.843 1 98.69 111 THR A CA 1
ATOM 882 C C . THR A 1 111 ? 1.836 -2.529 0.644 1 98.69 111 THR A C 1
ATOM 884 O O . THR A 1 111 ? 1.085 -2.758 -0.307 1 98.69 111 THR A O 1
ATOM 887 N N . SER A 1 112 ? 3.076 -2.988 0.704 1 98.56 112 SER A N 1
ATOM 888 C CA . SER A 1 112 ? 3.705 -3.748 -0.372 1 98.56 112 SER A CA 1
ATOM 889 C C . SER A 1 112 ? 4.438 -4.973 0.17 1 98.56 112 SER A C 1
ATOM 891 O O . SER A 1 112 ? 5.668 -5.043 0.108 1 98.56 112 SER A O 1
ATOM 893 N N . PRO A 1 113 ? 3.674 -5.953 0.554 1 98.44 113 PRO A N 1
ATOM 894 C CA . PRO A 1 113 ? 4.285 -7.07 1.276 1 98.44 113 PRO A CA 1
ATOM 895 C C . PRO A 1 113 ? 5.219 -7.902 0.399 1 98.44 113 PRO A C 1
ATOM 897 O O . PRO A 1 113 ? 5.961 -8.75 0.907 1 98.44 113 PRO A O 1
ATOM 900 N N . GLY A 1 114 ? 5.242 -7.672 -0.876 1 97.56 114 GLY A N 1
ATOM 901 C CA . GLY A 1 114 ? 6.172 -8.359 -1.759 1 97.56 114 GLY A CA 1
ATOM 902 C C . GLY A 1 114 ? 7.613 -7.938 -1.558 1 97.56 114 GLY A C 1
ATOM 903 O O . GLY A 1 114 ? 8.539 -8.672 -1.912 1 97.56 114 GLY A O 1
ATOM 904 N N . PHE A 1 115 ? 7.773 -6.664 -0.983 1 98.62 115 PHE A N 1
ATOM 905 C CA . PHE A 1 115 ? 9.164 -6.242 -0.849 1 98.62 115 PHE A CA 1
ATOM 906 C C . PHE A 1 115 ? 9.336 -5.305 0.341 1 98.62 115 PHE A C 1
ATOM 908 O O . PHE A 1 115 ? 10.453 -4.906 0.668 1 98.62 115 PHE A O 1
ATOM 915 N N . CYS A 1 116 ? 8.297 -4.953 0.99 1 98.81 116 CYS A N 1
ATOM 916 C CA . CYS A 1 116 ? 8.359 -3.947 2.045 1 98.81 116 CYS A CA 1
ATOM 917 C C . CYS A 1 116 ? 7.684 -4.445 3.314 1 98.81 116 CYS A C 1
ATOM 919 O O . CYS A 1 116 ? 6.633 -5.082 3.254 1 98.81 116 CYS A O 1
ATOM 921 N N . ASP A 1 117 ? 8.258 -4.094 4.469 1 98.75 117 ASP A N 1
ATOM 922 C CA . ASP A 1 117 ? 7.688 -4.547 5.738 1 98.75 117 ASP A CA 1
ATOM 923 C C . ASP A 1 117 ? 6.898 -3.428 6.414 1 98.75 117 ASP A C 1
ATOM 925 O O . ASP A 1 117 ? 6.676 -3.465 7.629 1 98.75 117 ASP A O 1
ATOM 929 N N . GLU A 1 118 ? 6.484 -2.453 5.695 1 98.81 118 GLU A N 1
ATOM 930 C CA . GLU A 1 118 ? 5.754 -1.3 6.223 1 98.81 118 GLU A CA 1
ATOM 931 C C . GLU A 1 118 ? 4.348 -1.688 6.656 1 98.81 118 GLU A C 1
ATOM 933 O O . GLU A 1 118 ? 3.547 -2.16 5.844 1 98.81 118 GLU A O 1
ATOM 938 N N . TYR A 1 119 ? 4.039 -1.459 7.914 1 98.88 119 TYR A N 1
ATOM 939 C CA . TYR A 1 119 ? 2.682 -1.463 8.445 1 98.88 119 TYR A CA 1
ATOM 940 C C . TYR A 1 119 ? 2.148 -0.043 8.594 1 98.88 119 TYR A C 1
ATOM 942 O O . TYR A 1 119 ? 2.879 0.864 8.992 1 98.88 119 TYR A O 1
ATOM 950 N N . ILE A 1 120 ? 0.926 0.16 8.234 1 98.94 120 ILE A N 1
ATOM 951 C CA . ILE A 1 120 ? 0.232 1.407 8.539 1 98.94 120 ILE A CA 1
ATOM 952 C C . ILE A 1 120 ? -0.913 1.138 9.508 1 98.94 120 ILE A C 1
ATOM 954 O O . ILE A 1 120 ? -1.841 0.389 9.195 1 98.94 120 ILE A O 1
ATOM 958 N N . TYR A 1 121 ? -0.813 1.721 10.617 1 98.94 121 TYR A N 1
ATOM 959 C CA . TYR A 1 121 ? -1.868 1.619 11.625 1 98.94 121 TYR A CA 1
ATOM 960 C C . TYR A 1 121 ? -2.941 2.676 11.391 1 98.94 121 TYR A C 1
ATOM 962 O O . TYR A 1 121 ? -2.633 3.859 11.227 1 98.94 121 TYR A O 1
ATOM 970 N N . ILE A 1 122 ? -4.184 2.279 11.398 1 98.94 122 ILE A N 1
ATOM 971 C CA . ILE A 1 122 ? -5.297 3.154 11.047 1 98.94 122 ILE A CA 1
ATOM 972 C C . ILE A 1 122 ? -6.105 3.488 12.297 1 98.94 122 ILE A C 1
ATOM 974 O O . ILE A 1 122 ? -6.445 2.598 13.078 1 98.94 122 ILE A O 1
ATOM 978 N N . TYR A 1 123 ? -6.41 4.734 12.453 1 98.94 123 TYR A N 1
ATOM 979 C CA . TYR A 1 123 ? -7.164 5.215 13.602 1 98.94 123 TYR A CA 1
ATOM 980 C C . TYR A 1 123 ? -8.359 6.055 13.164 1 98.94 123 TYR A C 1
ATOM 982 O O . TYR A 1 123 ? -8.359 6.613 12.062 1 98.94 123 TYR A O 1
ATOM 990 N N . LYS A 1 124 ? -9.344 6.133 14 1 98.75 124 LYS A N 1
ATOM 991 C CA . LYS A 1 124 ? -10.5 7.016 13.867 1 98.75 124 LYS A CA 1
ATOM 992 C C . LYS A 1 124 ? -10.484 8.102 14.938 1 98.75 124 LYS A C 1
ATOM 994 O O . LYS A 1 124 ? -10.352 7.809 16.125 1 98.75 124 LYS A O 1
ATOM 999 N N . ALA A 1 125 ? -10.555 9.297 14.5 1 98.81 125 ALA A N 1
ATOM 1000 C CA . ALA A 1 125 ? -10.602 10.438 15.406 1 98.81 125 ALA A CA 1
ATOM 1001 C C . ALA A 1 125 ? -11.961 11.133 15.344 1 98.81 125 ALA A C 1
ATOM 1003 O O . ALA A 1 125 ? -12.453 11.438 14.258 1 98.81 125 ALA A O 1
ATOM 1004 N N . GLU A 1 126 ? -12.555 11.398 16.438 1 98.62 126 GLU A N 1
ATOM 1005 C CA . GLU A 1 126 ? -13.852 12.062 16.547 1 98.62 126 GLU A CA 1
ATOM 1006 C C . GLU A 1 126 ? -13.836 13.133 17.641 1 98.62 126 GLU A C 1
ATOM 1008 O O . GLU A 1 126 ? -12.922 13.18 18.453 1 98.62 126 GLU A O 1
ATOM 1013 N N . ASP A 1 127 ? -14.891 14.008 17.594 1 98.56 127 ASP A N 1
ATOM 1014 C CA . ASP A 1 127 ? -15 15.117 18.531 1 98.56 127 ASP A CA 1
ATOM 1015 C C . ASP A 1 127 ? -13.734 15.969 18.531 1 98.56 127 ASP A C 1
ATOM 1017 O O . ASP A 1 127 ? -13.125 16.203 19.578 1 98.56 127 ASP A O 1
ATOM 1021 N N . LEU A 1 128 ? -13.43 16.391 17.359 1 98.44 128 LEU A N 1
ATOM 1022 C CA . LEU A 1 128 ? -12.219 17.172 17.141 1 98.44 128 LEU A CA 1
ATOM 1023 C C . LEU A 1 128 ? -12.312 18.531 17.828 1 98.44 128 LEU A C 1
ATOM 1025 O O . LEU A 1 128 ? -13.391 19.109 17.922 1 98.44 128 LEU A O 1
ATOM 1029 N N . TYR A 1 129 ? -11.219 19.016 18.25 1 97.75 129 TYR A N 1
ATOM 1030 C CA . TYR A 1 129 ? -11.086 20.375 18.766 1 97.75 129 TYR A CA 1
ATOM 1031 C C . TYR A 1 129 ? -9.758 21 18.344 1 97.75 129 TYR A C 1
ATOM 1033 O O . TYR A 1 129 ? -8.828 20.281 17.953 1 97.75 129 TYR A O 1
ATOM 1041 N N . LYS A 1 130 ? -9.68 22.234 18.359 1 96.5 130 LYS A N 1
ATOM 1042 C CA . LYS A 1 130 ? -8.523 22.938 17.844 1 96.5 130 LYS A CA 1
ATOM 1043 C C . LYS A 1 130 ? -7.281 22.672 18.688 1 96.5 130 LYS A C 1
ATOM 1045 O O . LYS A 1 130 ? -7.336 22.781 19.922 1 96.5 130 LYS A O 1
ATOM 1050 N N . GLY A 1 131 ? -6.32 22.188 18.062 1 95.12 131 GLY A N 1
ATOM 1051 C CA . GLY A 1 131 ? -5.004 22.078 18.656 1 95.12 131 GLY A CA 1
ATOM 1052 C C . GLY A 1 131 ? -4.082 23.234 18.297 1 95.12 131 GLY A C 1
ATOM 1053 O O . GLY A 1 131 ? -4.527 24.359 18.141 1 95.12 131 GLY A O 1
ATOM 1054 N N . ASN A 1 132 ? -2.771 22.891 18.281 1 88.62 132 ASN A N 1
ATOM 1055 C CA . ASN A 1 132 ? -1.782 23.891 17.906 1 88.62 132 ASN A CA 1
ATOM 1056 C C . ASN A 1 132 ? -1.569 23.938 16.391 1 88.62 132 ASN A C 1
ATOM 1058 O O . ASN A 1 132 ? -1.587 22.891 15.727 1 88.62 132 ASN A O 1
ATOM 1062 N N . MET A 1 133 ? -1.443 25.125 15.906 1 80.12 133 MET A N 1
ATOM 1063 C CA . MET A 1 133 ? -1.154 25.297 14.484 1 80.12 133 MET A CA 1
ATOM 1064 C C . MET A 1 133 ? 0.339 25.5 14.258 1 80.12 133 MET A C 1
ATOM 1066 O O . MET A 1 133 ? 1.054 25.953 15.148 1 80.12 133 MET A O 1
ATOM 1070 N N . GLY A 1 134 ? 0.683 25.141 13.125 1 73.88 134 GLY A N 1
ATOM 1071 C CA . GLY A 1 134 ? 2.043 25.438 12.703 1 73.88 134 GLY A CA 1
ATOM 1072 C C . GLY A 1 134 ? 3.074 24.516 13.32 1 73.88 134 GLY A C 1
ATOM 1073 O O . GLY A 1 134 ? 4.211 24.922 13.57 1 73.88 134 GLY A O 1
ATOM 1074 N N . LEU A 1 135 ? 2.662 23.359 13.672 1 77.75 135 LEU A N 1
ATOM 1075 C CA . LEU A 1 135 ? 3.572 22.406 14.289 1 77.75 135 LEU A CA 1
ATOM 1076 C C . LEU A 1 135 ? 4.273 21.562 13.234 1 77.75 135 LEU A C 1
ATOM 1078 O O . LEU A 1 135 ? 5.16 20.766 13.555 1 77.75 135 LEU A O 1
ATOM 1082 N N . GLU A 1 136 ? 3.877 21.844 11.977 1 73.94 136 GLU A N 1
ATOM 1083 C CA . GLU A 1 136 ? 4.441 21.016 10.93 1 73.94 136 GLU A CA 1
ATOM 1084 C C . GLU A 1 136 ? 5.922 21.312 10.711 1 73.94 136 GLU A C 1
ATOM 1086 O O . GLU A 1 136 ? 6.375 22.422 10.969 1 73.94 136 GLU A O 1
ATOM 1091 N N . ASP A 1 137 ? 6.605 20.266 10.352 1 76.19 137 ASP A N 1
ATOM 1092 C CA . ASP A 1 137 ? 8.008 20.438 9.992 1 76.19 137 ASP A CA 1
ATOM 1093 C C . ASP A 1 137 ? 8.156 21.422 8.828 1 76.19 137 ASP A C 1
ATOM 1095 O O . ASP A 1 137 ? 7.273 21.5 7.969 1 76.19 137 ASP A O 1
ATOM 1099 N N . GLU A 1 138 ? 9.25 22.078 8.828 1 78.25 138 GLU A N 1
ATOM 1100 C CA . GLU A 1 138 ? 9.531 23.078 7.812 1 78.25 138 GLU A CA 1
ATOM 1101 C C . GLU A 1 138 ? 9.578 22.469 6.422 1 78.25 138 GLU A C 1
ATOM 1103 O O . GLU A 1 138 ? 9.492 23.172 5.414 1 78.25 138 GLU A O 1
ATOM 1108 N N . ASP A 1 139 ? 9.641 21.172 6.387 1 80.44 139 ASP A N 1
ATOM 1109 C CA . ASP A 1 139 ? 9.789 20.5 5.094 1 80.44 139 ASP A CA 1
ATOM 1110 C C . ASP A 1 139 ? 8.484 19.859 4.645 1 80.44 139 ASP A C 1
ATOM 1112 O O . ASP A 1 139 ? 8.445 19.172 3.629 1 80.44 139 ASP A O 1
ATOM 1116 N N . GLU A 1 140 ? 7.492 20.094 5.387 1 84.44 140 GLU A N 1
ATOM 1117 C CA . GLU A 1 140 ? 6.215 19.469 5.051 1 84.44 140 GLU A CA 1
ATOM 1118 C C . GLU A 1 140 ? 5.203 20.5 4.578 1 84.44 140 GLU A C 1
ATOM 1120 O O . GLU A 1 140 ? 4.902 21.469 5.301 1 84.44 140 GLU A O 1
ATOM 1125 N N . PHE A 1 141 ? 4.723 20.328 3.359 1 89.81 141 PHE A N 1
ATOM 1126 C CA . PHE A 1 141 ? 3.734 21.219 2.762 1 89.81 141 PHE A CA 1
ATOM 1127 C C . PHE A 1 141 ? 2.455 20.453 2.428 1 89.81 141 PHE A C 1
ATOM 1129 O O . PHE A 1 141 ? 2.463 19.562 1.584 1 89.81 141 PHE A O 1
ATOM 1136 N N . ILE A 1 142 ? 1.39 20.859 3.092 1 93 142 ILE A N 1
ATOM 1137 C CA . ILE A 1 142 ? 0.127 20.141 2.926 1 93 142 ILE A CA 1
ATOM 1138 C C . ILE A 1 142 ? -1.028 21.141 2.9 1 93 142 ILE A C 1
ATOM 1140 O O . ILE A 1 142 ? -0.969 22.188 3.555 1 93 142 ILE A O 1
ATOM 1144 N N . ASN A 1 143 ? -2.014 20.859 2.096 1 94.69 143 ASN A N 1
ATOM 1145 C CA . ASN A 1 143 ? -3.307 21.531 2.174 1 94.69 143 ASN A CA 1
ATOM 1146 C C . ASN A 1 143 ? -4.352 20.656 2.869 1 94.69 143 ASN A C 1
ATOM 1148 O O . ASN A 1 143 ? -4.512 19.484 2.529 1 94.69 143 ASN A O 1
ATOM 1152 N N . VAL A 1 144 ? -5.023 21.266 3.832 1 95.88 144 VAL A N 1
ATOM 1153 C CA . VAL A 1 144 ? -6.082 20.531 4.523 1 95.88 144 VAL A CA 1
ATOM 1154 C C . VAL A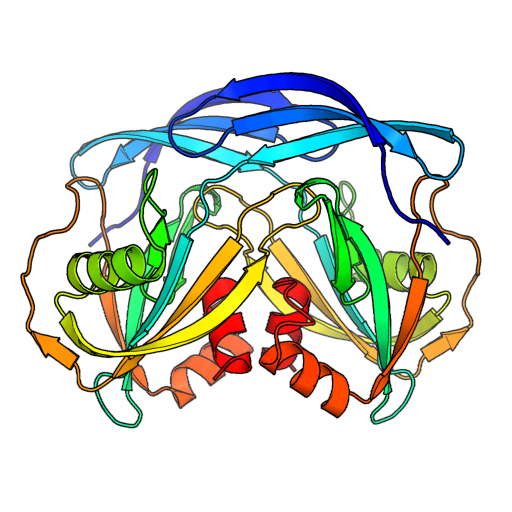 1 144 ? -7.434 20.875 3.902 1 95.88 144 VAL A C 1
ATOM 1156 O O . VAL A 1 144 ? -7.738 22.047 3.66 1 95.88 144 VAL A O 1
ATOM 1159 N N . LYS A 1 145 ? -8.227 19.844 3.662 1 97.62 145 LYS A N 1
ATOM 1160 C CA . LYS A 1 145 ? -9.539 19.984 3.045 1 97.62 145 LYS A CA 1
ATOM 1161 C C . LYS A 1 145 ? -10.602 19.219 3.838 1 97.62 145 LYS A C 1
ATOM 1163 O O . LYS A 1 145 ? -10.281 18.266 4.551 1 97.62 145 LYS A O 1
ATOM 1168 N N . GLU A 1 146 ? -11.805 19.719 3.662 1 98.44 146 GLU A N 1
ATOM 1169 C CA . GLU A 1 146 ? -12.961 19.047 4.246 1 98.44 146 GLU A CA 1
ATOM 1170 C C . GLU A 1 146 ? -13.859 18.453 3.162 1 98.44 146 GLU A C 1
ATOM 1172 O O . GLU A 1 146 ? -14.188 19.125 2.184 1 98.44 146 GLU A O 1
ATOM 1177 N N . PHE A 1 147 ? -14.164 17.203 3.326 1 98.62 147 PHE A N 1
ATOM 1178 C CA . PHE A 1 147 ? -15.062 16.531 2.395 1 98.62 147 PHE A CA 1
ATOM 1179 C C . PHE A 1 147 ? -16.156 15.789 3.141 1 98.62 147 PHE A C 1
ATOM 1181 O O . PHE A 1 147 ? -15.93 15.258 4.23 1 98.62 147 PHE A O 1
ATOM 1188 N N . LYS A 1 148 ? -17.328 15.766 2.539 1 98.56 148 LYS A N 1
ATOM 1189 C CA . LYS A 1 148 ? -18.312 14.781 2.988 1 98.56 148 LYS A CA 1
ATOM 1190 C C . LYS A 1 148 ? -17.844 13.359 2.707 1 98.56 148 LYS A C 1
ATOM 1192 O O . LYS A 1 148 ? -17.266 13.086 1.65 1 98.56 148 LYS A O 1
ATOM 1197 N N . ILE A 1 149 ? -18.125 12.5 3.646 1 97.31 149 ILE A N 1
ATOM 1198 C CA . ILE A 1 149 ? -17.625 11.133 3.557 1 97.31 149 ILE A CA 1
ATOM 1199 C C . ILE A 1 149 ? -18.141 10.477 2.279 1 97.31 149 ILE A C 1
ATOM 1201 O O . ILE A 1 149 ? -17.406 9.727 1.626 1 97.31 149 ILE A O 1
ATOM 1205 N N . ASP A 1 150 ? -19.344 10.719 1.88 1 97.44 150 ASP A N 1
ATOM 1206 C CA . ASP A 1 150 ? -19.906 10.125 0.667 1 97.44 150 ASP A CA 1
ATOM 1207 C C . ASP A 1 150 ? -19.188 10.641 -0.576 1 97.44 150 ASP A C 1
ATOM 1209 O O . ASP A 1 150 ? -18.984 9.898 -1.541 1 97.44 150 ASP A O 1
ATOM 1213 N N . LYS A 1 151 ? -18.844 11.859 -0.555 1 98.31 151 LYS A N 1
ATOM 1214 C CA . LYS A 1 151 ? -18.078 12.414 -1.664 1 98.31 151 LYS A CA 1
ATOM 1215 C C . LYS A 1 151 ? -16.719 11.742 -1.786 1 98.31 151 LYS A C 1
ATOM 1217 O O . LYS A 1 151 ? -16.25 11.453 -2.895 1 98.31 151 LYS A O 1
ATOM 1222 N N . VAL A 1 152 ? -16.078 11.4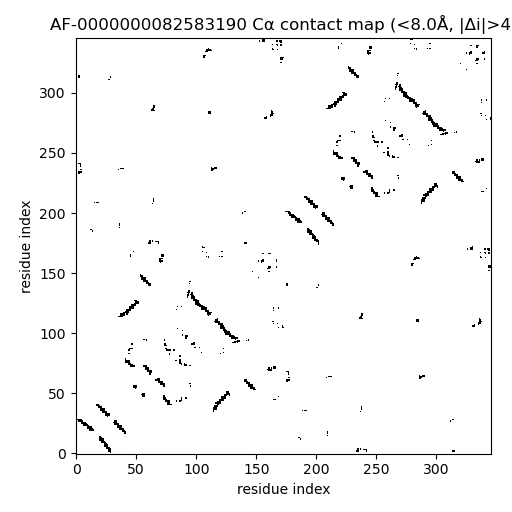53 -0.667 1 98.31 152 VAL A N 1
ATOM 1223 C CA . VAL A 1 152 ? -14.773 10.789 -0.67 1 98.31 152 VAL A CA 1
ATOM 1224 C C . VAL A 1 152 ? -14.914 9.398 -1.282 1 98.31 152 VAL A C 1
ATOM 1226 O O . VAL A 1 152 ? -14.086 8.992 -2.107 1 98.31 152 VAL A O 1
ATOM 1229 N N . LYS A 1 153 ? -15.906 8.695 -0.873 1 97.38 153 LYS A N 1
ATOM 1230 C CA . LYS A 1 153 ? -16.141 7.359 -1.418 1 97.38 153 LYS A CA 1
ATOM 1231 C C . LYS A 1 153 ? -16.375 7.414 -2.924 1 97.38 153 LYS A C 1
ATOM 1233 O O . LYS A 1 153 ? -15.906 6.551 -3.664 1 97.38 153 LYS A O 1
ATOM 1238 N N . GLU A 1 154 ? -17.094 8.453 -3.402 1 98.06 154 GLU A N 1
ATOM 1239 C CA . GLU A 1 154 ? -17.312 8.656 -4.836 1 98.06 154 GLU A CA 1
ATOM 1240 C C . GLU A 1 154 ? -15.984 8.945 -5.543 1 98.06 154 GLU A C 1
ATOM 1242 O O . GLU A 1 154 ? -15.734 8.422 -6.633 1 98.06 154 GLU A O 1
ATOM 1247 N N . MET A 1 155 ? -15.18 9.742 -4.949 1 98.56 155 MET A N 1
ATOM 1248 C CA . MET A 1 155 ? -13.883 10.117 -5.512 1 98.56 155 MET A CA 1
ATOM 1249 C C . MET A 1 155 ? -12.969 8.898 -5.629 1 98.56 155 MET A C 1
ATOM 1251 O O . MET A 1 155 ? -12.156 8.812 -6.555 1 98.56 155 MET A O 1
ATOM 1255 N N . ILE A 1 156 ? -13.086 7.973 -4.641 1 98.31 156 ILE A N 1
ATOM 1256 C CA . ILE A 1 156 ? -12.336 6.723 -4.711 1 98.31 156 ILE A CA 1
ATOM 1257 C C . ILE A 1 156 ? -12.781 5.926 -5.938 1 98.31 156 ILE A C 1
ATOM 1259 O O . ILE A 1 156 ? -11.945 5.473 -6.723 1 98.31 156 ILE A O 1
ATOM 1263 N N . LYS A 1 157 ? -14.031 5.836 -6.156 1 97.5 157 LYS A N 1
ATOM 1264 C CA . LYS A 1 157 ? -14.57 5.074 -7.277 1 97.5 157 LYS A CA 1
ATOM 1265 C C . LYS A 1 157 ? -14.195 5.719 -8.609 1 97.5 157 LYS A C 1
ATOM 1267 O O . LYS A 1 157 ? -14.008 5.023 -9.609 1 97.5 157 LYS A O 1
ATOM 1272 N N . LYS A 1 158 ? -14.023 7.008 -8.625 1 98 158 LYS A N 1
ATOM 1273 C CA . LYS A 1 158 ? -13.711 7.746 -9.844 1 98 158 LYS A CA 1
ATOM 1274 C C . LYS A 1 158 ? -12.203 7.801 -10.078 1 98 158 LYS A C 1
ATOM 1276 O O . LYS A 1 158 ? -11.75 8.32 -11.102 1 98 158 LYS A O 1
ATOM 1281 N N . GLY A 1 159 ? -11.43 7.336 -9.156 1 98.31 159 GLY A N 1
ATOM 1282 C CA . GLY A 1 159 ? -9.984 7.316 -9.32 1 98.31 159 GLY A CA 1
ATOM 1283 C C . GLY A 1 159 ? -9.328 8.633 -8.961 1 98.31 159 GLY A C 1
ATOM 1284 O O . GLY A 1 159 ? -8.18 8.891 -9.352 1 98.31 159 GLY A O 1
ATOM 1285 N N . GLU A 1 160 ? -10.023 9.484 -8.258 1 98.56 160 GLU A N 1
ATOM 1286 C CA . GLU A 1 160 ? -9.477 10.766 -7.812 1 98.56 160 GLU A CA 1
ATOM 1287 C C . GLU A 1 160 ? -8.688 10.609 -6.516 1 98.56 160 GLU A C 1
ATOM 1289 O O . GLU A 1 160 ? -7.773 11.383 -6.238 1 98.56 160 GLU A O 1
ATOM 1294 N N . ILE A 1 161 ? -9.086 9.68 -5.684 1 98.75 161 ILE A N 1
ATOM 1295 C CA . ILE A 1 161 ? -8.328 9.234 -4.52 1 98.75 161 ILE A CA 1
ATOM 1296 C C . ILE A 1 161 ? -7.805 7.82 -4.75 1 98.75 161 ILE A C 1
ATOM 1298 O O . ILE A 1 161 ? -8.594 6.883 -4.922 1 98.75 161 ILE A O 1
ATOM 1302 N N . ILE A 1 162 ? -6.461 7.703 -4.727 1 98.81 162 ILE A N 1
ATOM 1303 C CA . ILE A 1 162 ? -5.906 6.414 -5.125 1 98.81 162 ILE A CA 1
ATOM 1304 C C . ILE A 1 162 ? -4.945 5.91 -4.051 1 98.81 162 ILE A C 1
ATOM 1306 O O . ILE A 1 162 ? -4.352 4.84 -4.195 1 98.81 162 ILE A O 1
ATOM 1310 N N . ASP A 1 163 ? -4.773 6.605 -2.949 1 98.88 163 ASP A N 1
ATOM 1311 C CA . ASP A 1 163 ? -3.881 6.23 -1.856 1 98.88 163 ASP A CA 1
ATOM 1312 C C . ASP A 1 163 ? -4.422 5.027 -1.09 1 98.88 163 ASP A C 1
ATOM 1314 O O . ASP A 1 163 ? -5.492 5.102 -0.483 1 98.88 163 ASP A O 1
ATOM 1318 N N . ALA A 1 164 ? -3.664 4.008 -0.987 1 98.81 164 ALA A N 1
ATOM 1319 C CA . ALA A 1 164 ? -4.137 2.727 -0.471 1 98.81 164 ALA A CA 1
ATOM 1320 C C . ALA A 1 164 ? -4.539 2.84 0.996 1 98.81 164 ALA A C 1
ATOM 1322 O O . ALA A 1 164 ? -5.559 2.283 1.409 1 98.81 164 ALA A O 1
ATOM 1323 N N . LYS A 1 165 ? -3.672 3.469 1.773 1 98.81 165 LYS A N 1
ATOM 1324 C CA . LYS A 1 165 ? -4.012 3.549 3.191 1 98.81 165 LYS A CA 1
ATOM 1325 C C . LYS A 1 165 ? -5.332 4.285 3.4 1 98.81 165 LYS A C 1
ATOM 1327 O O . LYS A 1 165 ? -6.109 3.934 4.289 1 98.81 165 LYS A O 1
ATOM 1332 N N . THR A 1 166 ? -5.594 5.324 2.607 1 98.69 166 THR A N 1
ATOM 1333 C CA . THR A 1 166 ? -6.84 6.078 2.688 1 98.69 166 THR A CA 1
ATOM 1334 C C . THR A 1 166 ? -8.023 5.211 2.281 1 98.69 166 THR A C 1
ATOM 1336 O O . THR A 1 166 ? -9.031 5.148 2.992 1 98.69 166 THR A O 1
ATOM 1339 N N . ILE A 1 167 ? -7.879 4.52 1.219 1 98.75 167 ILE A N 1
ATOM 1340 C CA . ILE A 1 167 ? -8.961 3.693 0.687 1 98.75 167 ILE A CA 1
ATOM 1341 C C . ILE A 1 167 ? -9.25 2.545 1.649 1 98.75 167 ILE A C 1
ATOM 1343 O O . ILE A 1 167 ? -10.414 2.268 1.961 1 98.75 167 ILE A O 1
ATOM 1347 N N . SER A 1 168 ? -8.234 1.915 2.172 1 98.56 168 SER A N 1
ATOM 1348 C CA . SER A 1 168 ? -8.375 0.753 3.043 1 98.56 168 SER A CA 1
ATOM 1349 C C . SER A 1 168 ? -9.094 1.117 4.34 1 98.56 168 SER A C 1
ATOM 1351 O O . SER A 1 168 ? -9.82 0.3 4.902 1 98.56 168 SER A O 1
ATOM 1353 N N . ALA A 1 169 ? -8.883 2.334 4.82 1 97.81 169 ALA A N 1
ATOM 1354 C CA . ALA A 1 169 ? -9.453 2.771 6.094 1 97.81 169 ALA A CA 1
ATOM 1355 C C . ALA A 1 169 ? -10.969 2.641 6.094 1 97.81 169 ALA A C 1
ATOM 1357 O O . ALA A 1 169 ? -11.57 2.311 7.117 1 97.81 169 ALA A O 1
ATOM 1358 N N . PHE A 1 170 ? -11.602 2.793 4.941 1 96.25 170 PHE A N 1
ATOM 1359 C CA . PHE A 1 170 ? -13.055 2.768 4.852 1 96.25 170 PHE A CA 1
ATOM 1360 C C . PHE A 1 170 ? -13.586 1.352 5.047 1 96.25 170 PHE A C 1
ATOM 1362 O O . PHE A 1 170 ? -14.734 1.164 5.457 1 96.25 170 PHE A O 1
ATOM 1369 N N . MET A 1 171 ? -12.742 0.373 4.785 1 95.44 171 MET A N 1
ATOM 1370 C CA . MET A 1 171 ? -13.156 -1.017 4.957 1 95.44 171 MET A CA 1
ATOM 1371 C C . MET A 1 171 ? -12.992 -1.457 6.406 1 95.44 171 MET A C 1
ATOM 1373 O O . MET A 1 171 ? -13.484 -2.516 6.797 1 95.44 171 MET A O 1
ATOM 1377 N N . MET A 1 172 ? -12.297 -0.649 7.168 1 92.38 172 MET A N 1
ATOM 1378 C CA . MET A 1 172 ? -12 -1.026 8.547 1 92.38 172 MET A CA 1
ATOM 1379 C C . MET A 1 172 ? -12.938 -0.323 9.523 1 92.38 172 MET A C 1
ATOM 1381 O O . MET A 1 172 ? -12.938 -0.623 10.719 1 92.38 172 MET A O 1
ATOM 1385 N N . GLU A 1 173 ? -13.633 0.662 9.016 1 84.06 173 GLU A N 1
ATOM 1386 C CA . GLU A 1 173 ? -14.609 1.387 9.82 1 84.06 173 GLU A CA 1
ATOM 1387 C C . GLU A 1 173 ? -15.922 0.61 9.938 1 84.06 173 GLU A C 1
ATOM 1389 O O . GLU A 1 173 ? -16.344 -0.043 8.984 1 84.06 173 GLU A O 1
ATOM 1394 N N . MET B 1 1 ? -1.118 26.656 -2.775 1 66.69 1 MET B N 1
ATOM 1395 C CA . MET B 1 1 ? 0.339 26.719 -2.842 1 66.69 1 MET B CA 1
ATOM 1396 C C . MET B 1 1 ? 0.895 25.641 -3.756 1 66.69 1 MET B C 1
ATOM 1398 O O . MET B 1 1 ? 0.279 24.578 -3.918 1 66.69 1 MET B O 1
ATOM 1402 N N . ASP B 1 2 ? 1.826 25.953 -4.648 1 78 2 ASP B N 1
ATOM 1403 C CA . ASP B 1 2 ? 2.543 24.969 -5.457 1 78 2 ASP B CA 1
ATOM 1404 C C . ASP B 1 2 ? 3.299 23.984 -4.57 1 78 2 ASP B C 1
ATOM 1406 O O . ASP B 1 2 ? 4.219 24.359 -3.846 1 78 2 ASP B O 1
ATOM 1410 N N . LEU B 1 3 ? 2.91 22.703 -4.508 1 87.38 3 LEU B N 1
ATOM 1411 C CA . LEU B 1 3 ? 3.455 21.703 -3.6 1 87.38 3 LEU B CA 1
ATOM 1412 C C . LEU B 1 3 ? 4.602 20.938 -4.258 1 87.38 3 LEU B C 1
ATOM 1414 O O . LEU B 1 3 ? 5.273 20.125 -3.604 1 87.38 3 LEU B O 1
ATOM 1418 N N . SER B 1 4 ? 4.922 21.328 -5.465 1 89.75 4 SER B N 1
ATOM 1419 C CA . SER B 1 4 ? 5.816 20.469 -6.23 1 89.75 4 SER B CA 1
ATOM 1420 C C . SER B 1 4 ? 7.246 20.547 -5.711 1 89.75 4 SER B C 1
ATOM 1422 O O . SER B 1 4 ? 7.641 21.562 -5.133 1 89.75 4 SER B O 1
ATOM 1424 N N . GLU B 1 5 ? 7.984 19.422 -5.844 1 93.88 5 GLU B N 1
ATOM 1425 C CA . GLU B 1 5 ? 9.406 19.328 -5.543 1 93.88 5 GLU B CA 1
ATOM 1426 C C . GLU B 1 5 ? 10.227 19.094 -6.812 1 93.88 5 GLU B C 1
ATOM 1428 O O . GLU B 1 5 ? 10.133 18.031 -7.422 1 93.88 5 GLU B O 1
ATOM 1433 N N . LYS B 1 6 ? 11.055 20.062 -7.105 1 95.62 6 LYS B N 1
ATOM 1434 C CA . LYS B 1 6 ? 11.875 19.922 -8.312 1 95.62 6 LYS B CA 1
ATOM 1435 C C . LYS B 1 6 ? 13.102 19.047 -8.047 1 95.62 6 LYS B C 1
ATOM 1437 O O . LYS B 1 6 ? 13.812 19.266 -7.066 1 95.62 6 LYS B O 1
ATOM 1442 N N . THR B 1 7 ? 13.367 18.094 -8.906 1 97.38 7 THR B N 1
ATOM 1443 C CA . THR B 1 7 ? 14.562 17.266 -8.773 1 97.38 7 THR B CA 1
ATOM 1444 C C . THR B 1 7 ? 15.797 18.031 -9.234 1 97.38 7 THR B C 1
ATOM 1446 O O . THR B 1 7 ? 15.828 18.562 -10.344 1 97.38 7 THR B O 1
ATOM 1449 N N . ILE B 1 8 ? 16.781 18.031 -8.398 1 98 8 ILE B N 1
ATOM 1450 C CA . ILE B 1 8 ? 18.031 18.703 -8.688 1 98 8 ILE B CA 1
ATOM 1451 C C . ILE B 1 8 ? 19.078 17.672 -9.102 1 98 8 ILE B C 1
ATOM 1453 O O . ILE B 1 8 ? 19.938 17.953 -9.953 1 98 8 ILE B O 1
ATOM 1457 N N . GLU B 1 9 ? 19.031 16.562 -8.375 1 98.12 9 GLU B N 1
ATOM 1458 C CA . GLU B 1 9 ? 19.984 15.492 -8.602 1 98.12 9 GLU B CA 1
ATOM 1459 C C . GLU B 1 9 ? 19.344 14.125 -8.367 1 98.12 9 GLU B C 1
ATOM 1461 O O . GLU B 1 9 ? 18.422 13.992 -7.566 1 98.12 9 GLU B O 1
ATOM 1466 N N . ASN B 1 10 ? 19.781 13.18 -9.094 1 98.44 10 ASN B N 1
ATOM 1467 C CA . ASN B 1 10 ? 19.375 11.789 -8.898 1 98.44 10 ASN B CA 1
ATOM 1468 C C . ASN B 1 10 ? 20.578 10.859 -8.875 1 98.44 10 ASN B C 1
ATOM 1470 O O . ASN B 1 10 ? 21.422 10.891 -9.781 1 98.44 10 ASN B O 1
ATOM 1474 N N . LYS B 1 11 ? 20.688 10.125 -7.801 1 98.31 11 LYS B N 1
ATOM 1475 C CA . LYS B 1 11 ? 21.703 9.094 -7.684 1 98.31 11 LYS B CA 1
ATOM 1476 C C . LYS B 1 11 ? 21.078 7.707 -7.582 1 98.31 11 LYS B C 1
ATOM 1478 O O . LYS B 1 11 ? 20.297 7.438 -6.66 1 98.31 11 LYS B O 1
ATOM 1483 N N . ASN B 1 12 ? 21.391 6.844 -8.508 1 98.62 12 ASN B N 1
ATOM 1484 C CA . ASN B 1 12 ? 20.922 5.465 -8.422 1 98.62 12 ASN B CA 1
ATOM 1485 C C . ASN B 1 12 ? 21.75 4.648 -7.43 1 98.62 12 ASN B C 1
ATOM 1487 O O . ASN B 1 12 ? 22.938 4.418 -7.645 1 98.62 12 ASN B O 1
ATOM 1491 N N . ILE B 1 13 ? 21.156 4.172 -6.406 1 98.44 13 ILE B N 1
ATOM 1492 C CA . ILE B 1 13 ? 21.828 3.455 -5.328 1 98.44 13 ILE B CA 1
ATOM 1493 C C . ILE B 1 13 ? 21.844 1.957 -5.629 1 98.44 13 ILE B C 1
ATOM 1495 O O . ILE B 1 13 ? 22.812 1.262 -5.32 1 98.44 13 ILE B O 1
ATOM 1499 N N . TYR B 1 14 ? 20.797 1.521 -6.141 1 98.62 14 TYR B N 1
ATOM 1500 C CA . TYR B 1 14 ? 20.609 0.087 -6.34 1 98.62 14 TYR B CA 1
ATOM 1501 C C . TYR B 1 14 ? 19.672 -0.186 -7.508 1 98.62 14 TYR B C 1
ATOM 1503 O O . TYR B 1 14 ? 18.656 0.497 -7.664 1 98.62 14 TYR B O 1
ATOM 1511 N N . LYS B 1 15 ? 20.016 -1.123 -8.375 1 98.38 15 LYS B N 1
ATOM 1512 C CA . LYS B 1 15 ? 19.172 -1.656 -9.445 1 98.38 15 LYS B CA 1
ATOM 1513 C C . LYS B 1 15 ? 19.062 -3.176 -9.352 1 98.38 15 LYS B C 1
ATOM 1515 O O . LYS B 1 15 ? 19.984 -3.896 -9.75 1 98.38 15 LYS B O 1
ATOM 1520 N N . GLY B 1 16 ? 17.906 -3.584 -8.836 1 97.62 16 GLY B N 1
ATOM 1521 C CA . GLY B 1 16 ? 17.703 -5.008 -8.633 1 97.62 16 GLY B CA 1
ATOM 1522 C C . GLY B 1 16 ? 16.781 -5.633 -9.672 1 97.62 16 GLY B C 1
ATOM 1523 O O . GLY B 1 16 ? 16.547 -5.051 -10.734 1 97.62 16 GLY B O 1
ATOM 1524 N N . LYS B 1 17 ? 16.344 -6.848 -9.375 1 95.31 17 LYS B N 1
ATOM 1525 C CA . LYS B 1 17 ? 15.445 -7.574 -10.273 1 95.31 17 LYS B CA 1
ATOM 1526 C C . LYS B 1 17 ? 14.031 -6.992 -10.234 1 95.31 17 LYS B C 1
ATOM 1528 O O . LYS B 1 17 ? 13.375 -6.879 -11.273 1 95.31 17 LYS B O 1
ATOM 1533 N N . ILE B 1 18 ? 13.641 -6.574 -8.984 1 95.38 18 ILE B N 1
ATOM 1534 C CA . ILE B 1 18 ? 12.25 -6.168 -8.805 1 95.38 18 ILE B CA 1
ATOM 1535 C C . ILE B 1 18 ? 12.18 -4.66 -8.562 1 95.38 18 ILE B C 1
ATOM 1537 O O . ILE B 1 18 ? 11.312 -3.979 -9.102 1 95.38 18 ILE B O 1
ATOM 1541 N N . ILE B 1 19 ? 13.148 -4.16 -7.727 1 98.25 19 ILE B N 1
ATOM 1542 C CA . ILE B 1 19 ? 13.047 -2.746 -7.375 1 98.25 19 ILE B CA 1
ATOM 1543 C C . ILE B 1 19 ? 14.367 -2.041 -7.691 1 98.25 19 ILE B C 1
ATOM 1545 O O . ILE B 1 19 ? 15.398 -2.691 -7.852 1 98.25 19 ILE B O 1
ATOM 1549 N N . GLU B 1 20 ? 14.195 -0.718 -7.82 1 98.62 20 GLU B N 1
ATOM 1550 C CA . GLU B 1 20 ? 15.32 0.212 -7.871 1 98.62 20 GLU B CA 1
ATOM 1551 C C . GLU B 1 20 ? 15.234 1.24 -6.746 1 98.62 20 GLU B C 1
ATOM 1553 O O . GLU B 1 20 ? 14.141 1.617 -6.32 1 98.62 20 GLU B O 1
ATOM 1558 N N . LEU B 1 21 ? 16.406 1.6 -6.234 1 98.81 21 LEU B N 1
ATOM 1559 C CA . LEU B 1 21 ? 16.453 2.646 -5.219 1 98.81 21 LEU B CA 1
ATOM 1560 C C . LEU B 1 21 ? 17.219 3.863 -5.727 1 98.81 21 LEU B C 1
ATOM 1562 O O . LEU B 1 21 ? 18.391 3.75 -6.125 1 98.81 21 LEU B O 1
ATOM 1566 N N . ASN B 1 22 ? 16.562 4.984 -5.73 1 98.75 22 ASN B N 1
ATOM 1567 C CA . ASN B 1 22 ? 17.156 6.258 -6.133 1 98.75 22 ASN B CA 1
ATOM 1568 C C . ASN B 1 22 ? 17.125 7.273 -4.992 1 98.75 22 ASN B C 1
ATOM 1570 O O . ASN B 1 22 ? 16.125 7.391 -4.285 1 98.75 22 ASN B O 1
ATOM 1574 N N . LEU B 1 23 ? 18.219 7.926 -4.785 1 98.56 23 LEU B N 1
ATOM 1575 C CA . LEU B 1 23 ? 18.297 9.062 -3.875 1 98.56 23 LEU B CA 1
ATOM 1576 C C . LEU B 1 23 ? 18.234 10.383 -4.645 1 98.56 23 LEU B C 1
ATOM 1578 O O . LEU B 1 23 ? 19.172 10.727 -5.355 1 98.56 23 LEU B O 1
ATOM 1582 N N . LYS B 1 24 ? 17.172 11.078 -4.48 1 98.25 24 LYS B N 1
ATOM 1583 C CA . LYS B 1 24 ? 16.984 12.344 -5.191 1 98.25 24 LYS B CA 1
ATOM 1584 C C . LYS B 1 24 ? 17.188 13.531 -4.258 1 98.25 24 LYS B C 1
ATOM 1586 O O . LYS B 1 24 ? 16.75 13.516 -3.111 1 98.25 24 LYS B O 1
ATOM 1591 N N . THR B 1 25 ? 17.922 14.438 -4.715 1 98.38 25 THR B N 1
ATOM 1592 C CA . THR B 1 25 ? 17.922 15.75 -4.09 1 98.38 25 THR B CA 1
ATOM 1593 C C . THR B 1 25 ? 16.875 16.656 -4.719 1 98.38 25 THR B C 1
ATOM 1595 O O . THR B 1 25 ? 16.828 16.797 -5.941 1 98.38 25 THR B O 1
ATOM 1598 N N . VAL B 1 26 ? 16.016 17.219 -3.852 1 97.5 26 VAL B N 1
ATOM 1599 C CA . VAL B 1 26 ? 14.906 18.016 -4.383 1 97.5 26 VAL B CA 1
ATOM 1600 C C . VAL B 1 26 ? 14.953 19.422 -3.795 1 97.5 26 VAL B C 1
ATOM 1602 O O . VAL B 1 26 ? 15.57 19.641 -2.75 1 97.5 26 VAL B O 1
ATOM 1605 N N . GLU B 1 27 ? 14.391 20.328 -4.559 1 96.69 27 GLU B N 1
ATOM 1606 C CA . GLU B 1 27 ? 14.102 21.656 -4.047 1 96.69 27 GLU B CA 1
ATOM 1607 C C . GLU B 1 27 ? 12.656 21.766 -3.566 1 96.69 27 GLU B C 1
ATOM 1609 O O . GLU B 1 27 ? 11.727 21.516 -4.332 1 96.69 27 GLU B O 1
ATOM 1614 N N . LEU B 1 28 ? 12.547 22.156 -2.338 1 94.38 28 LEU B N 1
ATOM 1615 C CA . LEU B 1 28 ? 11.227 22.281 -1.723 1 94.38 28 LEU B CA 1
ATOM 1616 C C . LEU B 1 28 ? 10.562 23.594 -2.123 1 94.38 28 LEU B C 1
ATOM 1618 O O . LEU B 1 28 ? 11.211 24.484 -2.678 1 94.38 28 LEU B O 1
ATOM 1622 N N . PRO B 1 29 ? 9.25 23.703 -1.893 1 90.56 29 PRO B N 1
ATOM 1623 C CA . PRO B 1 29 ? 8.547 24.938 -2.246 1 90.56 29 PRO B CA 1
ATOM 1624 C C . PRO B 1 29 ? 9.141 26.172 -1.581 1 90.56 29 PRO B C 1
ATOM 1626 O O . PRO B 1 29 ? 9.055 27.281 -2.127 1 90.56 29 PRO B O 1
ATOM 1629 N N . ASN B 1 30 ? 9.844 26 -0.498 1 90.69 30 ASN B N 1
ATOM 1630 C CA . ASN B 1 30 ? 10.43 27.125 0.214 1 90.69 30 ASN B CA 1
ATOM 1631 C C . ASN B 1 30 ? 11.859 27.391 -0.244 1 90.69 30 ASN B C 1
ATOM 1633 O O . ASN B 1 30 ? 12.562 28.219 0.337 1 90.69 30 ASN B O 1
ATOM 1637 N N . GLY B 1 31 ? 12.328 26.594 -1.129 1 92.38 31 GLY B N 1
ATOM 1638 C CA . GLY B 1 31 ? 13.641 26.828 -1.714 1 92.38 31 GLY B CA 1
ATOM 1639 C C . GLY B 1 31 ? 14.734 25.984 -1.082 1 92.38 31 GLY B C 1
ATOM 1640 O O . GLY B 1 31 ? 15.828 25.875 -1.633 1 92.38 31 GLY B O 1
ATOM 1641 N N . LYS B 1 32 ? 14.461 25.438 0.084 1 94.5 32 LYS B N 1
ATOM 1642 C CA . LYS B 1 32 ? 15.438 24.562 0.728 1 94.5 32 LYS B CA 1
ATOM 1643 C C . LYS B 1 32 ? 15.586 23.25 -0.024 1 94.5 32 LYS B C 1
ATOM 1645 O O . LYS B 1 32 ? 14.734 22.891 -0.842 1 94.5 32 LYS B O 1
ATOM 1650 N N . LYS B 1 33 ? 16.719 22.656 0.236 1 96.25 33 LYS B N 1
ATOM 1651 C CA . LYS B 1 33 ? 16.969 21.359 -0.388 1 96.25 33 LYS B CA 1
ATOM 1652 C C . LYS B 1 33 ? 16.688 20.219 0.59 1 96.25 33 LYS B C 1
ATOM 1654 O O . LYS B 1 33 ? 16.812 20.391 1.805 1 96.25 33 LYS B O 1
ATOM 1659 N N . ALA B 1 34 ? 16.25 19.062 0.019 1 95.69 34 ALA B N 1
ATOM 1660 C CA . ALA B 1 34 ? 16.016 17.859 0.813 1 95.69 34 ALA B CA 1
ATOM 1661 C C . ALA B 1 34 ? 16.312 16.609 -0.002 1 95.69 34 ALA B C 1
ATOM 1663 O O . ALA B 1 34 ? 16.469 16.672 -1.222 1 95.69 34 ALA B O 1
ATOM 1664 N N . LYS B 1 35 ? 16.484 15.516 0.669 1 97.12 35 LYS B N 1
ATOM 1665 C CA . LYS B 1 35 ? 16.688 14.227 0.019 1 97.12 35 LYS B CA 1
ATOM 1666 C C . LYS B 1 35 ? 15.414 13.383 0.052 1 97.12 35 LYS B C 1
ATOM 1668 O O . LYS B 1 35 ? 14.68 13.398 1.039 1 97.12 35 LYS B O 1
ATOM 1673 N N . ARG B 1 36 ? 15.141 12.727 -1.019 1 98.12 36 ARG B N 1
ATOM 1674 C CA . ARG B 1 36 ? 14.062 11.75 -1.123 1 98.12 36 ARG B CA 1
ATOM 1675 C C . ARG B 1 36 ? 14.594 10.375 -1.496 1 98.12 36 ARG B C 1
ATOM 1677 O O . ARG B 1 36 ? 15.312 10.227 -2.488 1 98.12 36 ARG B O 1
ATOM 1684 N N . GLU B 1 37 ? 14.344 9.375 -0.649 1 98.69 37 GLU B N 1
ATOM 1685 C CA . GLU B 1 37 ? 14.641 7.98 -0.952 1 98.69 37 GLU B CA 1
ATOM 1686 C C . GLU B 1 37 ? 13.492 7.324 -1.713 1 98.69 37 GLU B C 1
ATOM 1688 O O . GLU B 1 37 ? 12.438 7.031 -1.133 1 98.69 37 GLU B O 1
ATOM 1693 N N . ILE B 1 38 ? 13.711 7.059 -3 1 98.81 38 ILE B N 1
ATOM 1694 C CA . ILE B 1 38 ? 12.617 6.652 -3.873 1 98.81 38 ILE B CA 1
ATOM 1695 C C . ILE B 1 38 ? 12.828 5.215 -4.336 1 98.81 38 ILE B C 1
ATOM 1697 O O . ILE B 1 38 ? 13.875 4.887 -4.898 1 98.81 38 ILE B O 1
ATOM 1701 N N . VAL B 1 39 ? 11.875 4.402 -4.082 1 98.88 39 VAL B N 1
ATOM 1702 C CA . VAL B 1 39 ? 11.836 3.041 -4.609 1 98.88 39 VAL B CA 1
ATOM 1703 C C . VAL B 1 39 ? 10.992 3.004 -5.883 1 98.88 39 VAL B C 1
ATOM 1705 O O . VAL B 1 39 ? 9.828 3.398 -5.879 1 98.88 39 VAL B O 1
ATOM 1708 N N . ASN B 1 40 ? 11.586 2.545 -6.965 1 98.75 40 ASN B N 1
ATOM 1709 C CA . ASN B 1 40 ? 10.859 2.338 -8.219 1 98.75 40 ASN B CA 1
ATOM 1710 C C . ASN B 1 40 ? 10.469 0.875 -8.398 1 98.75 40 ASN B C 1
ATOM 1712 O O . ASN B 1 40 ? 11.281 -0.024 -8.172 1 98.75 40 ASN B O 1
ATOM 1716 N N . HIS B 1 41 ? 9.359 0.635 -8.719 1 98.69 41 HIS B N 1
ATOM 1717 C CA . HIS B 1 41 ? 8.75 -0.672 -8.938 1 98.69 41 HIS B CA 1
ATOM 1718 C C . HIS B 1 41 ? 7.941 -0.693 -10.227 1 98.69 41 HIS B C 1
ATOM 1720 O O . HIS B 1 41 ? 7.293 0.297 -10.578 1 98.69 41 HIS B O 1
ATOM 1726 N N . PRO B 1 42 ? 7.922 -1.785 -10.953 1 98.19 42 PRO B N 1
ATOM 1727 C CA . PRO B 1 42 ? 7.211 -1.83 -12.234 1 98.19 42 PRO B CA 1
ATOM 1728 C C . PRO B 1 42 ? 5.691 -1.781 -12.07 1 98.19 42 PRO B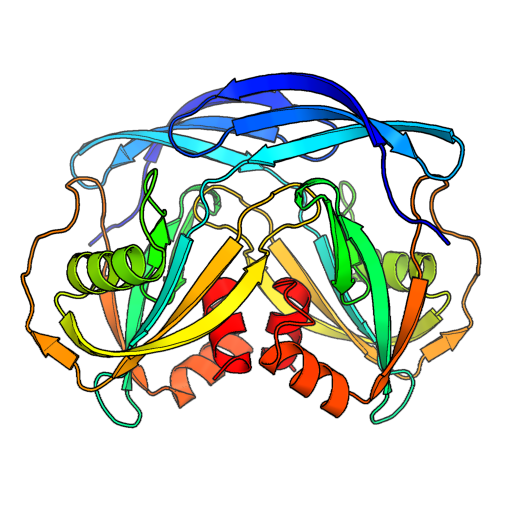 C 1
ATOM 1730 O O . PRO B 1 42 ? 4.965 -1.6 -13.047 1 98.19 42 PRO B O 1
ATOM 1733 N N . GLY B 1 43 ? 5.203 -1.895 -10.867 1 98.56 43 GLY B N 1
ATOM 1734 C CA . GLY B 1 43 ? 3.771 -1.979 -10.617 1 98.56 43 GLY B CA 1
ATOM 1735 C C . GLY B 1 43 ? 3.242 -3.398 -10.656 1 98.56 43 GLY B C 1
ATOM 1736 O O . GLY B 1 43 ? 4.004 -4.348 -10.852 1 98.56 43 GLY B O 1
ATOM 1737 N N . GLY B 1 44 ? 1.997 -3.531 -10.359 1 98.69 44 GLY B N 1
ATOM 1738 C CA . GLY B 1 44 ? 1.37 -4.844 -10.344 1 98.69 44 GLY B CA 1
ATOM 1739 C C . GLY B 1 44 ? -0.126 -4.793 -10.586 1 98.69 44 GLY B C 1
ATOM 1740 O O . GLY B 1 44 ? -0.667 -3.746 -10.938 1 98.69 44 GLY B O 1
ATOM 1741 N N . VAL B 1 45 ? -0.705 -5.961 -10.484 1 98.88 45 VAL B N 1
ATOM 1742 C CA . VAL B 1 45 ? -2.148 -6.113 -10.625 1 98.88 45 VAL B CA 1
ATOM 1743 C C . VAL B 1 45 ? -2.699 -6.934 -9.461 1 98.88 45 VAL B C 1
ATOM 1745 O O . VAL B 1 45 ? -1.959 -7.672 -8.805 1 98.88 45 VAL B O 1
ATOM 1748 N N . ALA B 1 46 ? -3.908 -6.754 -9.133 1 98.88 46 ALA B N 1
ATOM 1749 C CA . ALA B 1 46 ? -4.695 -7.617 -8.258 1 98.88 46 ALA B CA 1
ATOM 1750 C C . ALA B 1 46 ? -6.062 -7.914 -8.867 1 98.88 46 ALA B C 1
ATOM 1752 O O . ALA B 1 46 ? -6.648 -7.062 -9.539 1 98.88 46 ALA B O 1
ATOM 1753 N N . VAL B 1 47 ? -6.566 -9.086 -8.648 1 98.88 47 VAL B N 1
ATOM 1754 C CA . VAL B 1 47 ? -7.797 -9.516 -9.305 1 98.88 47 VAL B CA 1
ATOM 1755 C C . VAL B 1 47 ? -8.781 -10.039 -8.266 1 98.88 47 VAL B C 1
ATOM 1757 O O . VAL B 1 47 ? -8.484 -10.992 -7.539 1 98.88 47 VAL B O 1
ATOM 1760 N N . ILE B 1 48 ? -9.891 -9.398 -8.109 1 98.69 48 ILE B N 1
ATOM 1761 C CA . ILE B 1 48 ? -11 -10.023 -7.391 1 98.69 48 ILE B CA 1
ATOM 1762 C C . ILE B 1 48 ? -11.711 -11.016 -8.312 1 98.69 48 ILE B C 1
ATOM 1764 O O . ILE B 1 48 ? -12.453 -10.609 -9.211 1 98.69 48 ILE B O 1
ATOM 1768 N N . ALA B 1 49 ? -11.57 -12.258 -8.062 1 98.75 49 ALA B N 1
ATOM 1769 C CA . ALA B 1 49 ? -12.086 -13.297 -8.945 1 98.75 49 ALA B CA 1
ATOM 1770 C C . ALA B 1 49 ? -13.305 -13.984 -8.328 1 98.75 49 ALA B C 1
ATOM 1772 O O . ALA B 1 49 ? -13.18 -14.719 -7.344 1 98.75 49 ALA B O 1
ATOM 1773 N N . TYR B 1 50 ? -14.469 -13.773 -8.914 1 98.56 50 TYR B N 1
ATOM 1774 C CA . TYR B 1 50 ? -15.711 -14.383 -8.453 1 98.56 50 TYR B CA 1
ATOM 1775 C C . TYR B 1 50 ? -15.93 -15.75 -9.102 1 98.56 50 TYR B C 1
ATOM 1777 O O . TYR B 1 50 ? -16.156 -15.836 -10.312 1 98.56 50 TYR B O 1
ATOM 1785 N N . LYS B 1 51 ? -15.812 -16.75 -8.242 1 97.5 51 LYS B N 1
ATOM 1786 C CA . LYS B 1 51 ? -16.125 -18.094 -8.719 1 97.5 51 LYS B CA 1
ATOM 1787 C C . LYS B 1 51 ? -17.609 -18.25 -9 1 97.5 51 LYS B C 1
ATOM 1789 O O . LYS B 1 51 ? -18 -18.938 -9.953 1 97.5 51 LYS B O 1
ATOM 1794 N N . ASP B 1 52 ? -18.406 -17.641 -8.164 1 96.69 52 ASP B N 1
ATOM 1795 C CA . ASP B 1 52 ? -19.844 -17.469 -8.344 1 96.69 52 ASP B CA 1
ATOM 1796 C C . ASP B 1 52 ? -20.312 -16.141 -7.746 1 96.69 52 ASP B C 1
ATOM 1798 O O . ASP B 1 52 ? -19.516 -15.227 -7.559 1 96.69 52 ASP B O 1
ATOM 1802 N N . LYS B 1 53 ? -21.594 -16.031 -7.523 1 95.06 53 LYS B N 1
ATOM 1803 C CA . LYS B 1 53 ? -22.156 -14.742 -7.164 1 95.06 53 LYS B CA 1
ATOM 1804 C C . LYS B 1 53 ? -21.578 -14.234 -5.844 1 95.06 53 LYS B C 1
ATOM 1806 O O . LYS B 1 53 ? -21.438 -13.023 -5.645 1 95.06 53 LYS B O 1
ATOM 1811 N N . ASP B 1 54 ? -21.156 -15.086 -4.949 1 96.75 54 ASP B N 1
ATOM 1812 C CA . ASP B 1 54 ? -20.781 -14.609 -3.625 1 96.75 54 ASP B CA 1
ATOM 1813 C C . ASP B 1 54 ? -19.5 -15.273 -3.146 1 96.75 54 ASP B C 1
ATOM 1815 O O . ASP B 1 54 ? -19.109 -15.148 -1.98 1 96.75 54 ASP B O 1
ATOM 1819 N N . THR B 1 55 ? -18.859 -16.047 -3.99 1 98.44 55 THR B N 1
ATOM 1820 C CA . THR B 1 55 ? -17.641 -16.75 -3.631 1 98.44 55 THR B CA 1
ATOM 1821 C C . THR B 1 55 ? -16.453 -16.203 -4.418 1 98.44 55 THR B C 1
ATOM 1823 O O . THR B 1 55 ? -16.5 -16.109 -5.645 1 98.44 55 THR B O 1
ATOM 1826 N N . ILE B 1 56 ? -15.414 -15.883 -3.691 1 98.44 56 ILE B N 1
ATOM 1827 C CA . ILE B 1 56 ? -14.25 -15.336 -4.383 1 98.44 56 ILE B CA 1
ATOM 1828 C C . ILE B 1 56 ? -13.023 -16.188 -4.074 1 98.44 56 ILE B C 1
ATOM 1830 O O . 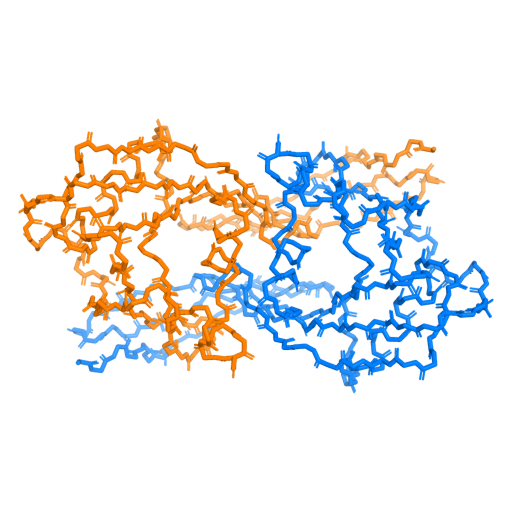ILE B 1 56 ? -13.016 -16.953 -3.109 1 98.44 56 ILE B O 1
ATOM 1834 N N . LEU B 1 57 ? -12.016 -16.094 -4.918 1 98.5 57 LEU B N 1
ATOM 1835 C CA . LEU B 1 57 ? -10.742 -16.797 -4.746 1 98.5 57 LEU B CA 1
ATOM 1836 C C . LEU B 1 57 ? -9.75 -15.93 -3.975 1 98.5 57 LEU B C 1
ATOM 1838 O O . LEU B 1 57 ? -9.602 -14.742 -4.258 1 98.5 57 LEU B O 1
ATOM 1842 N N . ILE B 1 58 ? -9.148 -16.516 -2.979 1 98.56 58 ILE B N 1
ATOM 1843 C CA . ILE B 1 58 ? -8.086 -15.914 -2.182 1 98.56 58 ILE B CA 1
ATOM 1844 C C . ILE B 1 58 ? -6.824 -16.766 -2.262 1 98.56 58 ILE B C 1
ATOM 1846 O O . ILE B 1 58 ? -6.91 -18 -2.35 1 98.56 58 ILE B O 1
ATOM 1850 N N . VAL B 1 59 ? -5.723 -16.125 -2.277 1 97.62 59 VAL B N 1
ATOM 1851 C CA . VAL B 1 59 ? -4.477 -16.875 -2.24 1 97.62 59 VAL B CA 1
ATOM 1852 C C . VAL B 1 59 ? -3.773 -16.656 -0.904 1 97.62 59 VAL B C 1
ATOM 1854 O O . VAL B 1 59 ? -3.869 -15.57 -0.322 1 97.62 59 VAL B O 1
ATOM 1857 N N . GLU B 1 60 ? -3.16 -17.625 -0.408 1 97.56 60 GLU B N 1
ATOM 1858 C CA . GLU B 1 60 ? -2.27 -17.562 0.748 1 97.56 60 GLU B CA 1
ATOM 1859 C C . GLU B 1 60 ? -0.809 -17.703 0.326 1 97.56 60 GLU B C 1
ATOM 1861 O O . GLU B 1 60 ? -0.444 -18.641 -0.376 1 97.56 60 GLU B O 1
ATOM 1866 N N . GLN B 1 61 ? -0.044 -16.812 0.637 1 95.19 61 GLN B N 1
ATOM 1867 C CA . GLN B 1 61 ? 1.359 -16.766 0.238 1 95.19 61 GLN B CA 1
ATOM 1868 C C . GLN B 1 61 ? 2.236 -16.234 1.367 1 95.19 61 GLN B C 1
ATOM 1870 O O . GLN B 1 61 ? 1.832 -15.328 2.1 1 95.19 61 GLN B O 1
ATOM 1875 N N . PHE B 1 62 ? 3.445 -16.812 1.45 1 97.25 62 PHE B N 1
ATOM 1876 C CA . PHE B 1 62 ? 4.422 -16.312 2.414 1 97.25 62 PHE B CA 1
ATOM 1877 C C . PHE B 1 62 ? 5.059 -15.023 1.921 1 97.25 62 PHE B C 1
ATOM 1879 O O . PHE B 1 62 ? 5.566 -14.961 0.798 1 97.25 62 PHE B O 1
ATOM 1886 N N . ARG B 1 63 ? 5.027 -14.016 2.713 1 97.94 63 ARG B N 1
ATOM 1887 C CA . ARG B 1 63 ? 5.645 -12.734 2.4 1 97.94 63 ARG B CA 1
ATOM 1888 C C . ARG B 1 63 ? 6.883 -12.5 3.256 1 97.94 63 ARG B C 1
ATOM 1890 O O . ARG B 1 63 ? 6.777 -12.141 4.43 1 97.94 63 ARG B O 1
ATOM 1897 N N . LYS B 1 64 ? 7.914 -12.602 2.684 1 97.81 64 LYS B N 1
ATOM 1898 C CA . LYS B 1 64 ? 9.203 -12.633 3.365 1 97.81 64 LYS B CA 1
ATOM 1899 C C . LYS B 1 64 ? 9.438 -11.344 4.156 1 97.81 64 LYS B C 1
ATOM 1901 O O . LYS B 1 64 ? 9.914 -11.391 5.293 1 97.81 64 LYS B O 1
ATOM 1906 N N . PRO B 1 65 ? 9.125 -10.148 3.602 1 98.44 65 PRO B N 1
ATOM 1907 C CA . PRO B 1 65 ? 9.367 -8.938 4.395 1 98.44 65 PRO B CA 1
ATOM 1908 C C . PRO B 1 65 ? 8.688 -8.984 5.758 1 98.44 65 PRO B C 1
ATOM 1910 O O . PRO B 1 65 ? 9.188 -8.398 6.723 1 98.44 65 PRO B O 1
ATOM 1913 N N . LEU B 1 66 ? 7.598 -9.719 5.805 1 98.38 66 LEU B N 1
ATOM 1914 C CA . LEU B 1 66 ? 6.805 -9.742 7.031 1 98.38 66 LEU B CA 1
ATOM 1915 C C . LEU B 1 66 ? 7.02 -11.039 7.797 1 98.38 66 LEU B C 1
ATOM 1917 O O . LEU B 1 66 ? 6.508 -11.195 8.906 1 98.38 66 LEU B O 1
ATOM 1921 N N . GLU B 1 67 ? 7.637 -12.008 7.211 1 97.69 67 GLU B N 1
ATOM 1922 C CA . GLU B 1 67 ? 7.906 -13.32 7.793 1 97.69 67 GLU B CA 1
ATOM 1923 C C . GLU B 1 67 ? 6.613 -14 8.242 1 97.69 67 GLU B C 1
ATOM 1925 O O . GLU B 1 67 ? 6.539 -14.531 9.352 1 97.69 67 GLU B O 1
ATOM 1930 N N . GLN B 1 68 ? 5.574 -13.875 7.395 1 97.56 68 GLN B N 1
ATOM 1931 C CA . GLN B 1 68 ? 4.301 -14.531 7.672 1 97.56 68 GLN B CA 1
ATOM 1932 C C . GLN B 1 68 ? 3.521 -14.789 6.383 1 97.56 68 GLN B C 1
ATOM 1934 O O . GLN B 1 68 ? 3.822 -14.203 5.344 1 97.56 68 GLN B O 1
ATOM 1939 N N . ASN B 1 69 ? 2.562 -15.688 6.531 1 97.62 69 ASN B N 1
ATOM 1940 C CA . ASN B 1 69 ? 1.609 -15.875 5.441 1 97.62 69 ASN B CA 1
ATOM 1941 C C . ASN B 1 69 ? 0.54 -14.789 5.438 1 97.62 69 ASN B C 1
ATOM 1943 O O . ASN B 1 69 ? 0.064 -14.375 6.496 1 97.62 69 ASN B O 1
ATOM 1947 N N . LEU B 1 70 ? 0.232 -14.383 4.266 1 98.44 70 LEU B N 1
ATOM 1948 C CA . LEU B 1 70 ? -0.875 -13.445 4.117 1 98.44 70 LEU B CA 1
ATOM 1949 C C . LEU B 1 70 ? -1.959 -14.023 3.213 1 98.44 70 LEU B C 1
ATOM 1951 O O . LEU B 1 70 ? -1.667 -14.82 2.318 1 98.44 70 LEU B O 1
ATOM 1955 N N . LEU B 1 71 ? -3.168 -13.656 3.5 1 98.69 71 LEU B N 1
ATOM 1956 C CA . LEU B 1 71 ? -4.293 -13.859 2.592 1 98.69 71 LEU B CA 1
ATOM 1957 C C . LEU B 1 71 ? -4.496 -12.641 1.699 1 98.69 71 LEU B C 1
ATOM 1959 O O . LEU B 1 71 ? -4.609 -11.516 2.193 1 98.69 71 LEU B O 1
ATOM 1963 N N . GLU B 1 72 ? -4.508 -12.867 0.374 1 98.69 72 GLU B N 1
ATOM 1964 C CA . GLU B 1 72 ? -4.562 -11.797 -0.613 1 98.69 72 GLU B CA 1
ATOM 1965 C C . GLU B 1 72 ? -5.398 -12.203 -1.822 1 98.69 72 GLU B C 1
ATOM 1967 O O . GLU B 1 72 ? -5.66 -13.383 -2.035 1 98.69 72 GLU B O 1
ATOM 1972 N N . PHE B 1 73 ? -5.781 -11.195 -2.58 1 98.75 73 PHE B N 1
ATOM 1973 C CA . PHE B 1 73 ? -6.281 -11.516 -3.912 1 98.75 73 PHE B CA 1
ATOM 1974 C C . PHE B 1 73 ? -5.148 -11.984 -4.816 1 98.75 73 PHE B C 1
ATOM 1976 O O . PHE B 1 73 ? -3.988 -11.633 -4.602 1 98.75 73 PHE B O 1
ATOM 1983 N N . PRO B 1 74 ? -5.504 -12.859 -5.809 1 98.25 74 PRO B N 1
ATOM 1984 C CA . PRO B 1 74 ? -4.484 -13.141 -6.824 1 98.25 74 PRO B CA 1
ATOM 1985 C C . PRO B 1 74 ? -3.855 -11.867 -7.391 1 98.25 74 PRO B C 1
ATOM 1987 O O . PRO B 1 74 ? -4.559 -10.891 -7.652 1 98.25 74 PRO B O 1
ATOM 1990 N N . ALA B 1 75 ? -2.623 -11.883 -7.516 1 98.38 75 ALA B N 1
ATOM 1991 C CA . ALA B 1 75 ? -1.89 -10.68 -7.898 1 98.38 75 ALA B CA 1
ATOM 1992 C C . ALA B 1 75 ? -0.567 -11.031 -8.57 1 98.38 75 ALA B C 1
ATOM 1994 O O . ALA B 1 75 ? -0.162 -12.195 -8.586 1 98.38 75 ALA B O 1
ATOM 1995 N N . GLY B 1 76 ? 0.079 -9.984 -9.125 1 97.12 76 GLY B N 1
ATOM 1996 C CA . GLY B 1 76 ? 1.389 -10.211 -9.719 1 97.12 76 GLY B CA 1
ATOM 1997 C C . GLY B 1 76 ? 2.033 -8.93 -10.227 1 97.12 76 GLY B C 1
ATOM 1998 O O . GLY B 1 76 ? 1.361 -7.91 -10.383 1 97.12 76 GLY B O 1
ATOM 1999 N N . LYS B 1 77 ? 3.32 -9.062 -10.523 1 97.38 77 LYS B N 1
ATOM 2000 C CA . LYS B 1 77 ? 4.105 -7.938 -11.023 1 97.38 77 LYS B CA 1
ATOM 2001 C C . LYS B 1 77 ? 3.951 -7.789 -12.539 1 97.38 77 LYS B C 1
ATOM 2003 O O . LYS B 1 77 ? 3.939 -8.789 -13.266 1 97.38 77 LYS B O 1
ATOM 2008 N N . ILE B 1 78 ? 3.916 -6.562 -12.945 1 98.44 78 ILE B N 1
ATOM 2009 C CA . ILE B 1 78 ? 3.854 -6.289 -14.383 1 98.44 78 ILE B CA 1
ATOM 2010 C C . ILE B 1 78 ? 5.23 -6.488 -15.008 1 98.44 78 ILE B C 1
ATOM 2012 O O . ILE B 1 78 ? 6.23 -5.969 -14.5 1 98.44 78 ILE B O 1
ATOM 2016 N N . GLU B 1 79 ? 5.312 -7.211 -16 1 96.56 79 GLU B N 1
ATOM 2017 C CA . GLU B 1 79 ? 6.547 -7.371 -16.766 1 96.56 79 GLU B CA 1
ATOM 2018 C C . GLU B 1 79 ? 6.797 -6.168 -17.672 1 96.56 79 GLU B C 1
ATOM 2020 O O . GLU B 1 79 ? 5.879 -5.402 -17.969 1 96.56 79 GLU B O 1
ATOM 2025 N N . LYS B 1 80 ? 8.008 -6.066 -18.109 1 95.19 80 LYS B N 1
ATOM 2026 C CA . LYS B 1 80 ? 8.375 -4.941 -18.969 1 95.19 80 LYS B CA 1
ATOM 2027 C C . LYS B 1 80 ? 7.551 -4.93 -20.25 1 95.19 80 LYS B C 1
ATOM 2029 O O . LYS B 1 80 ? 7.523 -5.918 -20.984 1 95.19 80 LYS B O 1
ATOM 2034 N N . GLY B 1 81 ? 6.832 -3.822 -20.438 1 95.88 81 GLY B N 1
ATOM 2035 C CA . GLY B 1 81 ? 6.078 -3.643 -21.672 1 95.88 81 GLY B CA 1
ATOM 2036 C C . GLY B 1 81 ? 4.719 -4.32 -21.641 1 95.88 81 GLY B C 1
ATOM 2037 O O . GLY B 1 81 ? 3.967 -4.258 -22.609 1 95.88 81 GLY B O 1
ATOM 2038 N N . GLU B 1 82 ? 4.402 -4.902 -20.578 1 98 82 GLU B N 1
ATOM 2039 C CA . GLU B 1 82 ? 3.156 -5.652 -20.484 1 98 82 GLU B CA 1
ATOM 2040 C C . GLU B 1 82 ? 1.983 -4.738 -20.156 1 98 82 GLU B C 1
ATOM 2042 O O . GLU B 1 82 ? 2.102 -3.857 -19.297 1 98 82 GLU B O 1
ATOM 2047 N N . ASP B 1 83 ? 0.914 -4.941 -20.844 1 98.56 83 ASP B N 1
ATOM 2048 C CA . ASP B 1 83 ? -0.335 -4.285 -20.469 1 98.56 83 ASP B CA 1
ATOM 2049 C C . ASP B 1 83 ? -0.857 -4.824 -19.141 1 98.56 83 ASP B C 1
ATOM 2051 O O . ASP B 1 83 ? -0.876 -6.039 -18.922 1 98.56 83 ASP B O 1
ATOM 2055 N N . PRO B 1 84 ? -1.285 -3.951 -18.266 1 98.75 84 PRO B N 1
ATOM 2056 C CA . PRO B 1 84 ? -1.763 -4.414 -16.953 1 98.75 84 PRO B CA 1
ATOM 2057 C C . PRO B 1 84 ? -2.895 -5.434 -17.062 1 98.75 84 PRO B C 1
ATOM 2059 O O . PRO B 1 84 ? -2.957 -6.379 -16.281 1 98.75 84 PRO B O 1
ATOM 2062 N N . LYS B 1 85 ? -3.777 -5.219 -18.016 1 98.81 85 LYS B N 1
ATOM 2063 C CA . LYS B 1 85 ? -4.871 -6.172 -18.188 1 98.81 85 LYS B CA 1
ATOM 2064 C C . LYS B 1 85 ? -4.344 -7.555 -18.547 1 98.81 85 LYS B C 1
ATOM 2066 O O . LYS B 1 85 ? -4.793 -8.562 -18 1 98.81 85 LYS B O 1
ATOM 2071 N N . VAL B 1 86 ? -3.408 -7.605 -19.438 1 98.69 86 VAL B N 1
ATOM 2072 C CA . VAL B 1 86 ? -2.783 -8.859 -19.844 1 98.69 86 VAL B CA 1
ATOM 2073 C C . VAL B 1 86 ? -2.082 -9.5 -18.656 1 98.69 86 VAL B C 1
ATOM 2075 O O . VAL B 1 86 ? -2.191 -10.711 -18.438 1 98.69 86 VAL B O 1
ATOM 2078 N N . CYS B 1 87 ? -1.406 -8.734 -17.875 1 98.56 87 CYS B N 1
ATOM 2079 C CA . CYS B 1 87 ? -0.763 -9.211 -16.656 1 98.56 87 CYS B CA 1
ATOM 2080 C C . CYS B 1 87 ? -1.779 -9.852 -15.719 1 98.56 87 CYS B C 1
ATOM 2082 O O . CYS B 1 87 ? -1.549 -10.938 -15.195 1 98.56 87 CYS B O 1
ATOM 2084 N N . GLY B 1 88 ? -2.941 -9.133 -15.555 1 98.62 88 GLY B N 1
ATOM 2085 C CA . GLY B 1 88 ? -3.973 -9.641 -14.664 1 98.62 88 GLY B CA 1
ATOM 2086 C C . GLY B 1 88 ? -4.52 -10.984 -15.094 1 98.62 88 GLY B C 1
ATOM 2087 O O . GLY B 1 88 ? -4.68 -11.891 -14.273 1 98.62 88 GLY B O 1
ATOM 2088 N N . ILE B 1 89 ? -4.734 -11.07 -16.359 1 98.5 89 ILE B N 1
ATOM 2089 C CA . ILE B 1 89 ? -5.262 -12.312 -16.922 1 98.5 89 ILE B CA 1
ATOM 2090 C C . ILE B 1 89 ? -4.242 -13.438 -16.75 1 98.5 89 ILE B C 1
ATOM 2092 O O . ILE B 1 89 ? -4.586 -14.531 -16.297 1 98.5 89 ILE B O 1
ATOM 2096 N N . ARG B 1 90 ? -3.02 -13.156 -17.062 1 97.12 90 ARG B N 1
ATOM 2097 C CA . ARG B 1 90 ? -1.941 -14.133 -16.938 1 97.12 90 ARG B CA 1
ATOM 2098 C C . ARG B 1 90 ? -1.777 -14.57 -15.484 1 97.12 90 ARG B C 1
ATOM 2100 O O . ARG B 1 90 ? -1.729 -15.773 -15.203 1 97.12 90 ARG B O 1
ATOM 2107 N N . GLU B 1 91 ? -1.705 -13.656 -14.508 1 97.38 91 GLU B N 1
ATOM 2108 C CA . GLU B 1 91 ? -1.471 -13.961 -13.102 1 97.38 91 GLU B CA 1
ATOM 2109 C C . GLU B 1 91 ? -2.645 -14.734 -12.5 1 97.38 91 GLU B C 1
ATOM 2111 O O . GLU B 1 91 ? -2.453 -15.602 -11.641 1 97.38 91 GLU B O 1
ATOM 2116 N N . LEU B 1 92 ? -3.885 -14.367 -12.914 1 98.19 92 LEU B N 1
ATOM 2117 C CA . LEU B 1 92 ? -5.047 -15.109 -12.445 1 98.19 92 LEU B CA 1
ATOM 2118 C C . LEU B 1 92 ? -4.922 -16.594 -12.789 1 98.19 92 LEU B C 1
ATOM 2120 O O . LEU B 1 92 ? -5.094 -17.453 -11.922 1 98.19 92 LEU B O 1
ATOM 2124 N N . GLU B 1 93 ? -4.605 -16.844 -13.977 1 97.81 93 GLU B N 1
ATOM 2125 C CA . GLU B 1 93 ? -4.496 -18.234 -14.422 1 97.81 93 GLU B CA 1
ATOM 2126 C C . GLU B 1 93 ? -3.324 -18.938 -13.742 1 97.81 93 GLU B C 1
ATOM 2128 O O . GLU B 1 93 ? -3.467 -20.062 -13.25 1 97.81 93 GLU B O 1
ATOM 2133 N N . GLU B 1 94 ? -2.176 -18.312 -13.695 1 96.25 94 GLU B N 1
ATOM 2134 C CA . GLU B 1 94 ? -0.986 -18.906 -13.102 1 96.25 94 GLU B CA 1
ATOM 2135 C C . GLU B 1 94 ? -1.219 -19.266 -11.633 1 96.25 94 GLU B C 1
ATOM 2137 O O . GLU B 1 94 ? -0.834 -20.344 -11.172 1 96.25 94 GLU B O 1
ATOM 2142 N N . GLU B 1 95 ? -1.883 -18.375 -10.906 1 95.75 95 GLU B N 1
ATOM 2143 C CA . GLU B 1 95 ? -1.971 -18.547 -9.461 1 95.75 95 GLU B CA 1
ATOM 2144 C C . GLU B 1 95 ? -3.191 -19.375 -9.078 1 95.75 95 GLU B C 1
ATOM 2146 O O . GLU B 1 95 ? -3.182 -20.078 -8.055 1 95.75 95 GLU B O 1
ATOM 2151 N N . THR B 1 96 ? -4.285 -19.312 -9.867 1 96.38 96 THR B N 1
ATOM 2152 C CA . THR B 1 96 ? -5.527 -19.922 -9.398 1 96.38 96 THR B CA 1
ATOM 2153 C C . THR B 1 96 ? -5.961 -21.047 -10.328 1 96.38 96 THR B C 1
ATOM 2155 O O . THR B 1 96 ? -6.828 -21.859 -9.977 1 96.38 96 THR B O 1
ATOM 2158 N N . GLY B 1 97 ? -5.371 -21.109 -11.531 1 96.19 97 GLY B N 1
ATOM 2159 C CA . GLY B 1 97 ? -5.766 -22.109 -12.516 1 96.19 97 GLY B CA 1
ATOM 2160 C C . GLY B 1 97 ? -7.031 -21.734 -13.266 1 96.19 97 GLY B C 1
ATOM 2161 O O . GLY B 1 97 ? -7.543 -22.516 -14.07 1 96.19 97 GLY B O 1
ATOM 2162 N N . TYR B 1 98 ? -7.512 -20.5 -13.023 1 97.56 98 TYR B N 1
ATOM 2163 C CA . TYR B 1 98 ? -8.766 -20.094 -13.656 1 97.56 98 TYR B CA 1
ATOM 2164 C C . TYR B 1 98 ? -8.523 -19 -14.688 1 97.56 98 TYR B C 1
ATOM 2166 O O . TYR B 1 98 ? -7.598 -18.188 -14.539 1 97.56 98 TYR B O 1
ATOM 2174 N N . LYS B 1 99 ? -9.32 -18.969 -15.695 1 98 99 LYS B N 1
ATOM 2175 C CA . LYS B 1 99 ? -9.539 -17.844 -16.609 1 98 99 LYS B CA 1
ATOM 2176 C C . LYS B 1 99 ? -10.914 -17.219 -16.406 1 98 99 LYS B C 1
ATOM 2178 O O . LYS B 1 99 ? -11.727 -17.75 -15.641 1 98 99 LYS B O 1
ATOM 2183 N N . ALA B 1 100 ? -11.195 -16.141 -17.094 1 98.56 100 ALA B N 1
ATOM 2184 C CA . ALA B 1 100 ? -12.469 -15.445 -16.875 1 98.56 100 ALA B CA 1
ATOM 2185 C C . ALA B 1 100 ? -13.062 -14.977 -18.188 1 98.56 100 ALA B C 1
ATOM 2187 O O . ALA B 1 100 ? -12.344 -14.492 -19.078 1 98.56 100 ALA B O 1
ATOM 2188 N N . LYS B 1 101 ? -14.328 -15.094 -18.344 1 98.5 101 LYS B N 1
ATOM 2189 C CA . LYS B 1 101 ? -15.023 -14.57 -19.516 1 98.5 101 LYS B CA 1
ATOM 2190 C C . LYS B 1 101 ? -15.219 -13.062 -19.406 1 98.5 101 LYS B C 1
ATOM 2192 O O . LYS B 1 101 ? -15.289 -12.367 -20.438 1 98.5 101 LYS B O 1
ATOM 2197 N N . LYS B 1 102 ? -15.414 -12.57 -18.219 1 98.56 102 LYS B N 1
ATOM 2198 C CA . LYS B 1 102 ? -15.508 -11.141 -17.938 1 98.56 102 LYS B CA 1
ATOM 2199 C C . LYS B 1 102 ? -14.336 -10.672 -17.094 1 98.56 102 LYS B C 1
ATOM 2201 O O . LYS B 1 102 ? -14.055 -11.25 -16.031 1 98.56 102 LYS B O 1
ATOM 2206 N N . PHE B 1 103 ? -13.672 -9.688 -17.531 1 98.75 103 PHE B N 1
ATOM 2207 C CA . PHE B 1 103 ? -12.492 -9.133 -16.875 1 98.75 103 PHE B CA 1
ATOM 2208 C C . PHE B 1 103 ? -12.484 -7.613 -16.969 1 98.75 103 PHE B C 1
ATOM 2210 O O . PHE B 1 103 ? -12.039 -7.051 -17.969 1 98.75 103 PHE B O 1
ATOM 2217 N N . ASN B 1 104 ? -12.914 -6.938 -15.883 1 98.69 104 ASN B N 1
ATOM 2218 C CA . ASN B 1 104 ? -13.188 -5.504 -15.922 1 98.69 104 ASN B CA 1
ATOM 2219 C C . ASN B 1 104 ? -12.234 -4.723 -15.023 1 98.69 104 ASN B C 1
ATOM 2221 O O . ASN B 1 104 ? -11.922 -5.156 -13.914 1 98.69 104 ASN B O 1
ATOM 2225 N N . TYR B 1 105 ? -11.727 -3.643 -15.555 1 98.81 105 TYR B N 1
ATOM 2226 C CA . TYR B 1 105 ? -10.883 -2.729 -14.797 1 98.81 105 TYR B CA 1
ATOM 2227 C C . TYR B 1 105 ? -11.695 -1.981 -13.742 1 98.81 105 TYR B C 1
ATOM 2229 O O . TYR B 1 105 ? -12.75 -1.421 -14.047 1 98.81 105 TYR B O 1
ATOM 2237 N N . LEU B 1 106 ? -11.25 -1.981 -12.461 1 98.5 106 LEU B N 1
ATOM 2238 C CA . LEU B 1 106 ? -11.961 -1.305 -11.375 1 98.5 106 LEU B CA 1
ATOM 2239 C C . LEU B 1 106 ? -11.273 0.006 -11.016 1 98.5 106 LEU B C 1
ATOM 2241 O O . LEU B 1 106 ? -11.906 0.916 -10.469 1 98.5 106 LEU B O 1
ATOM 2245 N N . GLY B 1 107 ? -9.992 0.132 -11.281 1 98.5 107 GLY B N 1
ATOM 2246 C CA . GLY B 1 107 ? -9.188 1.283 -10.898 1 98.5 107 GLY B CA 1
ATOM 2247 C C . GLY B 1 107 ? -7.773 0.915 -10.484 1 98.5 107 GLY B C 1
ATOM 2248 O O . GLY B 1 107 ? -7.305 -0.188 -10.781 1 98.5 107 GLY B O 1
ATOM 2249 N N . LYS B 1 108 ? -7.07 1.86 -9.875 1 98.81 108 LYS B N 1
ATOM 2250 C CA . LYS B 1 108 ? -5.711 1.609 -9.406 1 98.81 108 LYS B CA 1
ATOM 2251 C C . LYS B 1 108 ? -5.469 2.285 -8.055 1 98.81 108 LYS B C 1
ATOM 2253 O O . LYS B 1 108 ? -6.191 3.209 -7.68 1 98.81 108 LYS B O 1
ATOM 2258 N N . ILE B 1 109 ? -4.48 1.764 -7.336 1 98.88 109 ILE B N 1
ATOM 2259 C CA . ILE B 1 109 ? -4.051 2.354 -6.074 1 98.88 109 ILE B CA 1
ATOM 2260 C C . ILE B 1 109 ? -2.539 2.553 -6.086 1 98.88 109 ILE B C 1
ATOM 2262 O O . ILE B 1 109 ? -1.838 1.986 -6.926 1 98.88 109 ILE B O 1
ATOM 2266 N N . VAL B 1 110 ? -2.125 3.424 -5.207 1 98.88 110 VAL B N 1
ATOM 2267 C CA . VAL B 1 110 ? -0.704 3.541 -4.895 1 98.88 110 VAL B CA 1
ATOM 2268 C C . VAL B 1 110 ? -0.438 3.012 -3.488 1 98.88 110 VAL B C 1
ATOM 2270 O O . VAL B 1 110 ? -1.235 3.232 -2.574 1 98.88 110 VAL B O 1
ATOM 2273 N N . THR B 1 111 ? 0.625 2.307 -3.295 1 98.69 111 THR B N 1
ATOM 2274 C CA . THR B 1 111 ? 0.823 1.524 -2.078 1 98.69 111 THR B CA 1
ATOM 2275 C C . THR B 1 111 ? 1.518 2.357 -1.006 1 98.69 111 THR B C 1
ATOM 2277 O O . THR B 1 111 ? 0.993 2.52 0.098 1 98.69 111 THR B O 1
ATOM 2280 N N . SER B 1 112 ? 2.676 2.889 -1.335 1 98.56 112 SER B N 1
ATOM 2281 C CA . SER B 1 112 ? 3.479 3.688 -0.413 1 98.56 112 SER B CA 1
ATOM 2282 C C . SER B 1 112 ? 4.008 4.945 -1.09 1 98.56 112 SER B C 1
ATOM 2284 O O . SER B 1 112 ? 5.219 5.09 -1.285 1 98.56 112 SER B O 1
ATOM 2286 N N . PRO B 1 113 ? 3.129 5.891 -1.303 1 98.44 113 PRO B N 1
ATOM 2287 C CA . PRO B 1 113 ? 3.51 7.039 -2.131 1 98.44 113 PRO B CA 1
ATOM 2288 C C . PRO B 1 113 ? 4.559 7.926 -1.466 1 98.44 113 PRO B C 1
ATOM 2290 O O . PRO B 1 113 ? 5.125 8.805 -2.113 1 98.44 113 PRO B O 1
ATOM 2293 N N . GLY B 1 114 ? 4.855 7.711 -0.22 1 97.56 114 GLY B N 1
ATOM 2294 C CA . GLY B 1 114 ? 5.906 8.461 0.453 1 97.56 114 GLY B CA 1
ATOM 2295 C C . GLY B 1 114 ? 7.297 8.117 -0.047 1 97.56 114 GLY B C 1
ATOM 2296 O O . GLY B 1 114 ? 8.227 8.914 0.107 1 97.56 114 GLY B O 1
ATOM 2297 N N . PHE B 1 115 ? 7.41 6.855 -0.648 1 98.62 115 PHE B N 1
ATOM 2298 C CA . PHE B 1 115 ? 8.766 6.516 -1.068 1 98.62 115 PHE B CA 1
ATOM 2299 C C . PHE B 1 115 ? 8.734 5.582 -2.273 1 98.62 115 PHE B C 1
ATOM 2301 O O . PHE B 1 115 ? 9.789 5.246 -2.828 1 98.62 115 PHE B O 1
ATOM 2308 N N . CYS B 1 116 ? 7.609 5.164 -2.699 1 98.81 116 CYS B N 1
ATOM 2309 C CA . CYS B 1 116 ? 7.512 4.156 -3.75 1 98.81 116 CYS B CA 1
ATOM 2310 C C . CYS B 1 116 ? 6.555 4.602 -4.848 1 98.81 116 CYS B C 1
ATOM 2312 O O . CYS B 1 116 ? 5.5 5.172 -4.562 1 98.81 116 CYS B O 1
ATOM 2314 N N . ASP B 1 117 ? 6.898 4.289 -6.098 1 98.75 117 ASP B N 1
ATOM 2315 C CA . ASP B 1 117 ? 6.051 4.699 -7.215 1 98.75 117 ASP B CA 1
ATOM 2316 C C . ASP B 1 117 ? 5.211 3.527 -7.723 1 98.75 117 ASP B C 1
ATOM 2318 O O . ASP B 1 117 ? 4.75 3.539 -8.867 1 98.75 117 ASP B O 1
ATOM 2322 N N . GLU B 1 118 ? 5.004 2.537 -6.938 1 98.81 118 GLU B N 1
ATOM 2323 C CA . GLU B 1 118 ? 4.25 1.342 -7.305 1 98.81 118 GLU B CA 1
ATOM 2324 C C . GLU B 1 118 ? 2.762 1.648 -7.438 1 98.81 118 GLU B C 1
ATOM 2326 O O . GLU B 1 118 ? 2.121 2.08 -6.473 1 98.81 118 GLU B O 1
ATOM 2331 N N . TYR B 1 119 ? 2.207 1.386 -8.602 1 98.88 119 TYR B N 1
ATOM 2332 C CA . TYR B 1 119 ? 0.771 1.31 -8.844 1 98.88 119 TYR B CA 1
ATOM 2333 C C . TYR B 1 119 ? 0.299 -0.139 -8.875 1 98.88 119 TYR B C 1
ATOM 2335 O O . TYR B 1 119 ? 0.979 -1.007 -9.43 1 98.88 119 TYR B O 1
ATOM 2343 N N . ILE B 1 120 ? -0.802 -0.415 -8.273 1 98.94 120 ILE B N 1
ATOM 2344 C CA . ILE B 1 120 ? -1.473 -1.701 -8.43 1 98.94 120 ILE B CA 1
ATOM 2345 C C . ILE B 1 120 ? -2.809 -1.504 -9.141 1 98.94 120 ILE B C 1
ATOM 2347 O O . ILE B 1 120 ? -3.691 -0.807 -8.633 1 98.94 120 ILE B O 1
ATOM 2351 N N . TYR B 1 121 ? -2.908 -2.086 -10.25 1 98.94 121 TYR B N 1
ATOM 2352 C CA . TYR B 1 121 ? -4.152 -2.049 -11.008 1 98.94 121 TYR B CA 1
ATOM 2353 C C . TYR B 1 121 ? -5.094 -3.162 -10.57 1 98.94 121 TYR B C 1
ATOM 2355 O O . TYR B 1 121 ? -4.691 -4.324 -10.469 1 98.94 121 TYR B O 1
ATOM 2363 N N . ILE B 1 122 ? -6.328 -2.844 -10.32 1 98.94 122 ILE B N 1
ATOM 2364 C CA . ILE B 1 122 ? -7.289 -3.781 -9.75 1 98.94 122 ILE B CA 1
ATOM 2365 C C . ILE B 1 122 ? -8.32 -4.168 -10.805 1 98.94 122 ILE B C 1
ATOM 2367 O O . ILE B 1 122 ? -8.875 -3.303 -11.492 1 98.94 122 ILE B O 1
ATOM 2371 N N . TYR B 1 123 ? -8.586 -5.43 -10.906 1 98.94 123 TYR B N 1
ATOM 2372 C CA . TYR B 1 123 ? -9.539 -5.961 -11.875 1 98.94 123 TYR B CA 1
ATOM 2373 C C . TYR B 1 123 ? -10.555 -6.867 -11.195 1 98.94 123 TYR B C 1
ATOM 2375 O O . TYR B 1 123 ? -10.297 -7.418 -10.125 1 98.94 123 TYR B O 1
ATOM 2383 N N . LYS B 1 124 ? -11.695 -7 -11.82 1 98.75 124 LYS B N 1
ATOM 2384 C CA . LYS B 1 124 ? -12.742 -7.949 -11.453 1 98.75 124 LYS B CA 1
ATOM 2385 C C . LYS B 1 124 ? -12.891 -9.039 -12.508 1 98.75 124 LYS B C 1
ATOM 2387 O O . LYS B 1 124 ? -13.031 -8.75 -13.695 1 98.75 124 LYS B O 1
ATOM 2392 N N . ALA B 1 125 ? -12.781 -10.234 -12.062 1 98.81 125 ALA B N 1
ATOM 2393 C CA . ALA B 1 125 ? -12.953 -11.383 -12.953 1 98.81 125 ALA B CA 1
ATOM 2394 C C . ALA B 1 125 ? -14.227 -12.156 -12.609 1 98.81 125 ALA B C 1
ATOM 2396 O O . ALA B 1 125 ? -14.469 -12.484 -11.445 1 98.81 125 ALA B O 1
ATOM 2397 N N . GLU B 1 126 ? -15.031 -12.453 -13.562 1 98.62 126 GLU B N 1
ATOM 2398 C CA . GLU B 1 126 ? -16.281 -13.195 -13.398 1 98.62 126 GLU B CA 1
ATOM 2399 C C . GLU B 1 126 ? -16.438 -14.273 -14.469 1 98.62 126 GLU B C 1
ATOM 2401 O O . GLU B 1 126 ? -15.711 -14.266 -15.469 1 98.62 126 GLU B O 1
ATOM 2406 N N . ASP B 1 127 ? -17.391 -15.203 -14.211 1 98.5 127 ASP B N 1
ATOM 2407 C CA . ASP B 1 127 ? -17.641 -16.312 -15.125 1 98.5 127 ASP B CA 1
ATOM 2408 C C . ASP B 1 127 ? -16.359 -17.094 -15.391 1 98.5 127 ASP B C 1
ATOM 2410 O O . ASP B 1 127 ? -15.969 -17.297 -16.547 1 98.5 127 ASP B O 1
ATOM 2414 N N . LEU B 1 128 ? -15.797 -17.5 -14.312 1 98.44 128 LEU B N 1
ATOM 2415 C CA . LEU B 1 128 ? -14.523 -18.203 -14.352 1 98.44 128 LEU B CA 1
ATOM 2416 C C . LEU B 1 128 ? -14.68 -19.562 -15.023 1 98.44 128 LEU B C 1
ATOM 2418 O O . LEU B 1 128 ? -15.719 -20.219 -14.891 1 98.44 128 LEU B O 1
ATOM 2422 N N . TYR B 1 129 ? -13.688 -20 -15.68 1 97.75 129 TYR B N 1
ATOM 2423 C CA . TYR B 1 129 ? -13.578 -21.359 -16.219 1 97.75 129 TYR B CA 1
ATOM 2424 C C . TYR B 1 129 ? -12.156 -21.891 -16.078 1 97.75 129 TYR B C 1
ATOM 2426 O O . TYR B 1 129 ? -11.219 -21.109 -15.898 1 97.75 129 TYR B O 1
ATOM 2434 N N . LYS B 1 130 ? -12.016 -23.125 -16.141 1 96.56 130 LYS B N 1
ATOM 2435 C CA . LYS B 1 130 ? -10.727 -23.766 -15.867 1 96.56 130 LYS B CA 1
ATOM 2436 C C . LYS B 1 130 ? -9.711 -23.422 -16.953 1 96.56 130 LYS B C 1
ATOM 2438 O O . LYS B 1 130 ? -10.016 -23.531 -18.141 1 96.56 130 LYS B O 1
ATOM 2443 N N . GLY B 1 131 ? -8.664 -22.875 -16.516 1 95.25 131 GLY B N 1
ATOM 2444 C CA . GLY B 1 131 ? -7.512 -22.703 -17.391 1 95.25 131 GLY B CA 1
ATOM 2445 C C . GLY B 1 131 ? -6.465 -23.781 -17.219 1 95.25 131 GLY B C 1
ATOM 2446 O O . GLY B 1 131 ? -6.801 -24.938 -16.969 1 95.25 131 GLY B O 1
ATOM 2447 N N . ASN B 1 132 ? -5.211 -23.375 -17.469 1 88.62 132 ASN B N 1
ATOM 2448 C CA . ASN B 1 132 ? -4.109 -24.312 -17.312 1 88.62 132 ASN B CA 1
ATOM 2449 C C . ASN B 1 132 ? -3.582 -24.328 -15.891 1 88.62 132 ASN B C 1
ATOM 2451 O O . ASN B 1 132 ? -3.521 -23.297 -15.227 1 88.62 132 ASN B O 1
ATOM 2455 N N . MET B 1 133 ? -3.291 -25.5 -15.445 1 80.5 133 MET B N 1
ATOM 2456 C CA . MET B 1 133 ? -2.703 -25.641 -14.109 1 80.5 13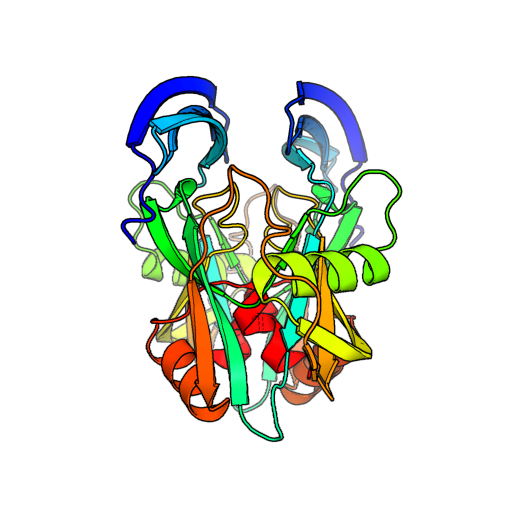3 MET B CA 1
ATOM 2457 C C . MET B 1 133 ? -1.186 -25.766 -14.195 1 80.5 133 MET B C 1
ATOM 2459 O O . MET B 1 133 ? -0.65 -26.203 -15.219 1 80.5 133 MET B O 1
ATOM 2463 N N . GLY B 1 134 ? -0.63 -25.375 -13.172 1 73.94 134 GLY B N 1
ATOM 2464 C CA . GLY B 1 134 ? 0.802 -25.609 -13.039 1 73.94 134 GLY B CA 1
ATOM 2465 C C . GLY B 1 134 ? 1.631 -24.625 -13.852 1 73.94 134 GLY B C 1
ATOM 2466 O O . GLY B 1 134 ? 2.715 -24.969 -14.328 1 73.94 134 GLY B O 1
ATOM 2467 N N . LEU B 1 135 ? 1.095 -23.5 -14.117 1 78.06 135 LEU B N 1
ATOM 2468 C CA . LEU B 1 135 ? 1.8 -22.484 -14.906 1 78.06 135 LEU B CA 1
ATOM 2469 C C . LEU B 1 135 ? 2.654 -21.594 -14.008 1 78.06 135 LEU B C 1
ATOM 2471 O O . LEU B 1 135 ? 3.398 -20.75 -14.5 1 78.06 135 LEU B O 1
ATOM 2475 N N . GLU B 1 136 ? 2.545 -21.922 -12.703 1 74.19 136 GLU B N 1
ATOM 2476 C CA . GLU B 1 136 ? 3.27 -21.047 -11.781 1 74.19 136 GLU B CA 1
ATOM 2477 C C . GLU B 1 136 ? 4.777 -21.266 -11.883 1 74.19 136 GLU B C 1
ATOM 2479 O O . GLU B 1 136 ? 5.227 -22.359 -12.242 1 74.19 136 GLU B O 1
ATOM 2484 N N . ASP B 1 137 ? 5.465 -20.172 -11.68 1 76.31 137 ASP B N 1
ATOM 2485 C CA . ASP B 1 137 ? 6.918 -20.281 -11.625 1 76.31 137 ASP B CA 1
ATOM 2486 C C . ASP B 1 137 ? 7.359 -21.234 -10.516 1 76.31 137 ASP B C 1
ATOM 2488 O O . ASP B 1 137 ? 6.676 -21.375 -9.5 1 76.31 137 ASP B O 1
ATOM 2492 N N . GLU B 1 138 ? 8.469 -21.844 -10.742 1 78.38 138 GLU B N 1
ATOM 2493 C CA . GLU B 1 138 ? 9.008 -22.812 -9.805 1 78.38 138 GLU B CA 1
ATOM 2494 C C . GLU B 1 138 ? 9.312 -22.172 -8.453 1 78.38 138 GLU B C 1
ATOM 2496 O O . GLU B 1 138 ? 9.477 -22.875 -7.453 1 78.38 138 GLU B O 1
ATOM 2501 N N . ASP B 1 139 ? 9.297 -20.891 -8.43 1 80.62 139 ASP B N 1
ATOM 2502 C CA . ASP B 1 139 ? 9.68 -20.203 -7.199 1 80.62 139 ASP B CA 1
ATOM 2503 C C . ASP B 1 139 ? 8.453 -19.625 -6.484 1 80.62 139 ASP B C 1
ATOM 2505 O O . ASP B 1 139 ? 8.586 -18.922 -5.48 1 80.62 139 ASP B O 1
ATOM 2509 N N . GLU B 1 140 ? 7.355 -19.906 -7.012 1 84.5 140 GLU B N 1
ATOM 2510 C CA . GLU B 1 140 ? 6.141 -19.359 -6.418 1 84.5 140 GLU B CA 1
ATOM 2511 C C . GLU B 1 140 ? 5.312 -20.438 -5.746 1 84.5 140 GLU B C 1
ATOM 2513 O O . GLU B 1 140 ? 4.922 -21.422 -6.391 1 84.5 140 GLU B O 1
ATOM 2518 N N . PHE B 1 141 ? 5.09 -20.281 -4.453 1 89.81 141 PHE B N 1
ATOM 2519 C CA . PHE B 1 141 ? 4.297 -21.219 -3.666 1 89.81 141 PHE B CA 1
ATOM 2520 C C . PHE B 1 141 ? 3.072 -20.531 -3.076 1 89.81 141 PHE B C 1
ATOM 2522 O O . PHE B 1 141 ? 3.203 -19.609 -2.262 1 89.81 141 PHE B O 1
ATOM 2529 N N . ILE B 1 142 ? 1.92 -21 -3.498 1 93 142 ILE B N 1
ATOM 2530 C CA . ILE B 1 142 ? 0.678 -20.359 -3.082 1 93 142 ILE B CA 1
ATOM 2531 C C . ILE B 1 142 ? -0.388 -21.422 -2.816 1 93 142 ILE B C 1
ATOM 2533 O O . ILE B 1 142 ? -0.414 -22.453 -3.477 1 93 142 ILE B O 1
ATOM 2537 N N . ASN B 1 143 ? -1.194 -21.188 -1.81 1 94.69 143 ASN B N 1
ATOM 2538 C CA . ASN B 1 143 ? -2.43 -21.953 -1.615 1 94.69 143 ASN B CA 1
ATOM 2539 C C . ASN B 1 143 ? -3.65 -21.141 -2.064 1 94.69 143 ASN B C 1
ATOM 2541 O O . ASN B 1 143 ? -3.814 -19.984 -1.678 1 94.69 143 ASN B O 1
ATOM 2545 N N . VAL B 1 144 ? -4.469 -21.781 -2.875 1 95.88 144 VAL B N 1
ATOM 2546 C CA . VAL B 1 144 ? -5.691 -21.125 -3.324 1 95.88 144 VAL B CA 1
ATOM 2547 C C . VAL B 1 144 ? -6.859 -21.531 -2.438 1 95.88 144 VAL B C 1
ATOM 2549 O O . VAL B 1 144 ? -7.035 -22.719 -2.146 1 95.88 144 VAL B O 1
ATOM 2552 N N . LYS B 1 145 ? -7.641 -20.562 -2.023 1 97.62 145 LYS B N 1
ATOM 2553 C CA . LYS B 1 145 ? -8.789 -20.766 -1.146 1 97.62 145 LYS B CA 1
ATOM 2554 C C . LYS B 1 145 ? -10.031 -20.078 -1.692 1 97.62 145 LYS B C 1
ATOM 2556 O O . LYS B 1 145 ? -9.922 -19.109 -2.445 1 97.62 145 LYS B O 1
ATOM 2561 N N . GLU B 1 146 ? -11.141 -20.641 -1.287 1 98.44 146 GLU B N 1
ATOM 2562 C CA . GLU B 1 146 ? -12.43 -20.031 -1.609 1 98.44 146 GLU B CA 1
ATOM 2563 C C . GLU B 1 146 ? -13.117 -19.5 -0.358 1 98.44 146 GLU B C 1
ATOM 2565 O O . GLU B 1 146 ? -13.188 -20.188 0.663 1 98.44 146 GLU B O 1
ATOM 2570 N N . PHE B 1 147 ? -13.523 -18.281 -0.442 1 98.62 147 PHE B N 1
ATOM 2571 C CA . PHE B 1 147 ? -14.25 -17.656 0.663 1 98.62 147 PHE B CA 1
ATOM 2572 C C . PHE B 1 147 ? -15.516 -16.969 0.166 1 98.62 147 PHE B C 1
ATOM 2574 O O . PHE B 1 147 ? -15.547 -16.438 -0.946 1 98.62 147 PHE B O 1
ATOM 2581 N N . LYS B 1 148 ? -16.531 -17.016 1.01 1 98.56 148 LYS B N 1
ATOM 2582 C CA . LYS B 1 148 ? -17.641 -16.094 0.783 1 98.56 148 LYS B CA 1
ATOM 2583 C C . LYS B 1 148 ? -17.203 -14.648 0.968 1 98.56 148 LYS B C 1
ATOM 2585 O O . LYS B 1 148 ? -16.438 -14.336 1.882 1 98.56 148 LYS B O 1
ATOM 2590 N N . ILE B 1 149 ? -17.734 -13.82 0.104 1 97.31 149 ILE B N 1
ATOM 2591 C CA . ILE B 1 149 ? -17.297 -12.43 0.093 1 97.31 149 ILE B CA 1
ATOM 2592 C C . ILE B 1 149 ? -17.578 -11.789 1.453 1 97.31 149 ILE B C 1
ATOM 2594 O O . ILE B 1 149 ? -16.781 -10.992 1.944 1 97.31 149 ILE B O 1
ATOM 2598 N N . ASP B 1 150 ? -18.656 -12.094 2.09 1 97.38 150 ASP B N 1
ATOM 2599 C CA . ASP B 1 150 ? -18.984 -11.531 3.395 1 97.38 150 ASP B CA 1
ATOM 2600 C C . ASP B 1 150 ? -17.984 -11.992 4.457 1 97.38 150 ASP B C 1
ATOM 2602 O O . ASP B 1 150 ? -17.641 -11.227 5.367 1 97.38 150 ASP B O 1
ATOM 2606 N N . LYS B 1 151 ? -17.578 -13.18 4.355 1 98.31 151 LYS B N 1
ATOM 2607 C CA . LYS B 1 151 ? -16.562 -13.688 5.281 1 98.31 151 LYS B CA 1
ATOM 2608 C C . LYS B 1 151 ? -15.258 -12.93 5.121 1 98.31 151 LYS B C 1
ATOM 2610 O O . LYS B 1 151 ? -14.594 -12.609 6.113 1 98.31 151 LYS B O 1
ATOM 2615 N N . VAL B 1 152 ? -14.891 -12.625 3.904 1 98.31 152 VAL B N 1
ATOM 2616 C CA . VAL B 1 152 ? -13.664 -11.883 3.641 1 98.31 152 VAL B CA 1
ATOM 2617 C C . VAL B 1 152 ? -13.75 -10.492 4.277 1 98.31 152 VAL B C 1
ATOM 2619 O O . VAL B 1 152 ? -12.797 -10.039 4.914 1 98.31 152 VAL B O 1
ATOM 2622 N N . LYS B 1 153 ? -14.844 -9.852 4.086 1 97.38 153 LYS B N 1
ATOM 2623 C CA . LYS B 1 153 ? -15.039 -8.531 4.672 1 97.38 153 LYS B CA 1
ATOM 2624 C C . LYS B 1 153 ? -14.953 -8.586 6.195 1 97.38 153 LYS B C 1
ATOM 2626 O O . LYS B 1 153 ? -14.391 -7.691 6.828 1 97.38 153 LYS B O 1
ATOM 2631 N N . GLU B 1 154 ? -15.492 -9.664 6.805 1 98 154 GLU B N 1
ATOM 2632 C CA . GLU B 1 154 ? -15.383 -9.867 8.25 1 98 154 GLU B CA 1
ATOM 2633 C C . GLU B 1 154 ? -13.93 -10.078 8.672 1 98 154 GLU B C 1
ATOM 2635 O O . GLU B 1 154 ? -13.492 -9.531 9.68 1 98 154 GLU B O 1
ATOM 2640 N N . MET B 1 155 ? -13.219 -10.82 7.918 1 98.56 155 MET B N 1
ATOM 2641 C CA . MET B 1 155 ? -11.82 -11.125 8.203 1 98.56 155 MET B CA 1
ATOM 2642 C C . MET B 1 155 ? -10.969 -9.859 8.133 1 98.56 155 MET B C 1
ATOM 2644 O O . MET B 1 155 ? -9.992 -9.719 8.867 1 98.56 155 MET B O 1
ATOM 2648 N N . ILE B 1 156 ? -11.344 -8.938 7.195 1 98.31 156 ILE B N 1
ATOM 2649 C CA . ILE B 1 156 ? -10.672 -7.645 7.117 1 98.31 156 ILE B CA 1
ATOM 2650 C C . ILE B 1 156 ? -10.891 -6.871 8.414 1 98.31 156 ILE B C 1
ATOM 2652 O O . ILE B 1 156 ? -9.945 -6.363 9.008 1 98.31 156 ILE B O 1
ATOM 2656 N N . LYS B 1 157 ? -12.078 -6.855 8.883 1 97.5 157 LYS B N 1
ATOM 2657 C CA . LYS B 1 157 ? -12.422 -6.121 10.094 1 97.5 157 LYS B CA 1
ATOM 2658 C C . LYS B 1 157 ? -11.742 -6.734 11.32 1 97.5 157 LYS B C 1
ATOM 2660 O O . LYS B 1 157 ? -11.391 -6.02 12.258 1 97.5 157 LYS B O 1
ATOM 2665 N N . LYS B 1 158 ? -11.5 -8.008 11.289 1 97.94 158 LYS B N 1
ATOM 2666 C CA . LYS B 1 158 ? -10.898 -8.719 12.414 1 97.94 158 LYS B CA 1
ATOM 2667 C C . LYS B 1 158 ? -9.375 -8.688 12.336 1 97.94 158 LYS B C 1
ATOM 2669 O O . LYS B 1 158 ? -8.688 -9.18 13.234 1 97.94 158 LYS B O 1
ATOM 2674 N N . GLY B 1 159 ? -8.828 -8.18 11.273 1 98.31 159 GLY B N 1
ATOM 2675 C CA . GLY B 1 159 ? -7.387 -8.078 11.133 1 98.31 159 GLY B CA 1
ATOM 2676 C C . GLY B 1 159 ? -6.742 -9.359 10.641 1 98.31 159 GLY B C 1
ATOM 2677 O O . GLY B 1 159 ? -5.531 -9.539 10.773 1 98.31 159 GLY B O 1
ATOM 2678 N N . GLU B 1 160 ? -7.512 -10.25 10.086 1 98.56 160 GLU B N 1
ATOM 2679 C CA . GLU B 1 160 ? -6.992 -11.492 9.531 1 98.56 160 GLU B CA 1
ATOM 2680 C C . GLU B 1 160 ? -6.504 -11.297 8.094 1 98.56 160 GLU B C 1
ATOM 2682 O O . GLU B 1 160 ? -5.621 -12.016 7.629 1 98.56 160 GLU B O 1
ATOM 2687 N N . ILE B 1 161 ? -7.117 -10.406 7.363 1 98.69 161 ILE B N 1
ATOM 2688 C CA . ILE B 1 161 ? -6.648 -9.922 6.066 1 98.69 161 ILE B CA 1
ATOM 2689 C C . ILE B 1 161 ? -6.172 -8.477 6.195 1 98.69 161 ILE B C 1
ATOM 2691 O O . ILE B 1 161 ? -6.957 -7.59 6.531 1 98.69 161 ILE B O 1
ATOM 2695 N N . ILE B 1 162 ? -4.879 -8.281 5.891 1 98.81 162 ILE B N 1
ATOM 2696 C CA . ILE B 1 162 ? -4.328 -6.961 6.18 1 98.81 162 ILE B CA 1
ATOM 2697 C C . ILE B 1 162 ? -3.641 -6.406 4.934 1 98.81 16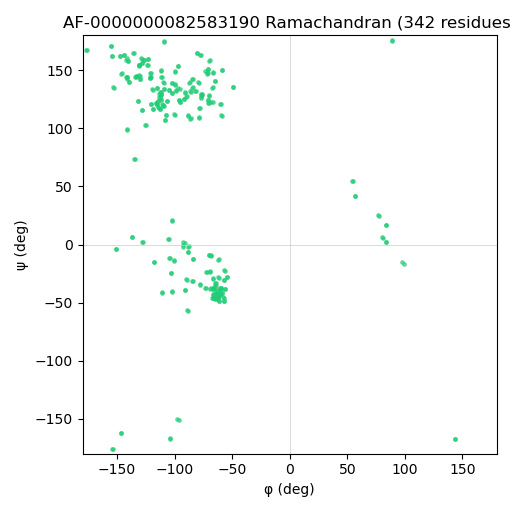2 ILE B C 1
ATOM 2699 O O . ILE B 1 162 ? -3.088 -5.305 4.961 1 98.81 162 ILE B O 1
ATOM 2703 N N . ASP B 1 163 ? -3.662 -7.102 3.812 1 98.88 163 ASP B N 1
ATOM 2704 C CA . ASP B 1 163 ? -3.035 -6.684 2.562 1 98.88 163 ASP B CA 1
ATOM 2705 C C . ASP B 1 163 ? -3.789 -5.516 1.933 1 98.88 163 ASP B C 1
ATOM 2707 O O . ASP B 1 163 ? -4.953 -5.652 1.554 1 98.88 163 ASP B O 1
ATOM 2711 N N . ALA B 1 164 ? -3.119 -4.453 1.686 1 98.81 164 ALA B N 1
ATOM 2712 C CA . ALA B 1 164 ? -3.758 -3.201 1.286 1 98.81 164 ALA B CA 1
ATOM 2713 C C . ALA B 1 164 ? -4.453 -3.346 -0.064 1 98.81 164 ALA B C 1
ATOM 2715 O O . ALA B 1 164 ? -5.566 -2.848 -0.253 1 98.81 164 ALA B O 1
ATOM 2716 N N . LYS B 1 165 ? -3.734 -3.936 -1.004 1 98.81 165 LYS B N 1
ATOM 2717 C CA . LYS B 1 165 ? -4.355 -4.043 -2.32 1 98.81 165 LYS B CA 1
ATOM 2718 C C . LYS B 1 165 ? -5.648 -4.855 -2.254 1 98.81 165 LYS B C 1
ATOM 2720 O O . LYS B 1 165 ? -6.617 -4.551 -2.955 1 98.81 165 LYS B O 1
ATOM 2725 N N . THR B 1 166 ? -5.684 -5.902 -1.431 1 98.75 166 THR B N 1
ATOM 2726 C CA . THR B 1 166 ? -6.875 -6.727 -1.253 1 98.75 166 THR B CA 1
ATOM 2727 C C . THR B 1 166 ? -7.996 -5.922 -0.604 1 98.75 166 THR B C 1
ATOM 2729 O O . THR B 1 166 ? -9.125 -5.918 -1.092 1 98.75 166 THR B O 1
ATOM 2732 N N . ILE B 1 167 ? -7.676 -5.211 0.408 1 98.75 167 ILE B N 1
ATOM 2733 C CA . ILE B 1 167 ? -8.664 -4.449 1.159 1 98.75 167 ILE B CA 1
ATOM 2734 C C . ILE B 1 167 ? -9.219 -3.322 0.287 1 98.75 167 ILE B C 1
ATOM 2736 O O . ILE B 1 167 ? -10.43 -3.111 0.228 1 98.75 167 ILE B O 1
ATOM 2740 N N . SER B 1 168 ? -8.367 -2.643 -0.435 1 98.56 168 SER B N 1
ATOM 2741 C CA . SER B 1 168 ? -8.758 -1.497 -1.251 1 98.56 168 SER B CA 1
ATOM 2742 C C . SER B 1 168 ? -9.703 -1.912 -2.373 1 98.56 168 SER B C 1
ATOM 2744 O O . SER B 1 168 ? -10.586 -1.144 -2.768 1 98.56 168 SER B O 1
ATOM 2746 N N . ALA B 1 169 ? -9.523 -3.121 -2.895 1 97.81 169 ALA B N 1
ATOM 2747 C CA . ALA B 1 169 ? -10.312 -3.598 -4.023 1 97.81 169 ALA B CA 1
ATOM 2748 C C . ALA B 1 169 ? -11.805 -3.562 -3.703 1 97.81 169 ALA B C 1
ATOM 2750 O O . ALA B 1 169 ? -12.625 -3.275 -4.578 1 97.81 169 ALA B O 1
ATOM 2751 N N . PHE B 1 170 ? -12.172 -3.744 -2.453 1 96.25 170 PHE B N 1
ATOM 2752 C CA . PHE B 1 170 ? -13.57 -3.805 -2.059 1 96.25 170 PHE B CA 1
ATOM 2753 C C . PHE B 1 170 ? -14.219 -2.426 -2.133 1 96.25 170 PHE B C 1
ATOM 2755 O O . PHE B 1 170 ? -15.43 -2.311 -2.299 1 96.25 170 PHE B O 1
ATOM 2762 N N . MET B 1 171 ? -13.398 -1.4 -2.045 1 95.38 171 MET B N 1
ATOM 2763 C CA . MET B 1 171 ? -13.922 -0.04 -2.113 1 95.38 171 MET B CA 1
ATOM 2764 C C . MET B 1 171 ? -14.094 0.406 -3.562 1 95.38 171 MET B C 1
ATOM 2766 O O . MET B 1 171 ? -14.727 1.428 -3.832 1 95.38 171 MET B O 1
ATOM 2770 N N . MET B 1 172 ? -13.531 -0.369 -4.449 1 92.44 172 MET B N 1
ATOM 2771 C CA . MET B 1 172 ? -13.555 0.018 -5.859 1 92.44 172 MET B CA 1
ATOM 2772 C C . MET B 1 172 ? -14.641 -0.743 -6.613 1 92.44 172 MET B C 1
ATOM 2774 O O . MET B 1 172 ? -14.922 -0.441 -7.773 1 92.44 172 MET B O 1
ATOM 2778 N N . GLU B 1 173 ? -15.141 -1.767 -5.98 1 84.31 173 GLU B N 1
ATOM 2779 C CA . GLU B 1 173 ? -16.219 -2.549 -6.57 1 84.31 173 GLU B CA 1
ATOM 2780 C C . GLU B 1 173 ? -17.562 -1.854 -6.391 1 84.31 173 GLU B C 1
ATOM 2782 O O . GLU B 1 173 ? -17.812 -1.216 -5.363 1 84.31 173 GLU B O 1
#

pLDDT: mean 96.23, std 5.36, range [66.69, 98.94]

Foldseek 3Di:
DPADWAWDDWDWDDDDPFKTWIWTWTQGPVRDIDIATAIEGQAKEFEFEDPDDFKTKWKWFQDVVVRDIAIAGQMDGADVPHDRQNRHQVSCCAAPQKGAPDKAWLAWDDDCVSHYPYIYTYIYGYPIDGHDYDNYDPPGDMDMDMDGNVVVVVCVVVVRHDDPVRVVNVVSD/DPADWAWDDKDWDDDDPFKTWIWTWTQGPVRDIDIATAIEGQAKEFEFEDPDDFKTKWKWFQDVVVRDIAIAGQMDGADPPHDRQNRHQVSCCAAPQKGAPDKAWLAWDDDCVSHYPYIYTYIYGYPIDGHDYPNYDPPGDMDMDMDGNVVVVVCVVVVRHDDPVRVVNVVSD

InterPro domains:
  IPR000086 NUDIX hydrolase domain [PF00293] (42-168)
  IPR000086 NUDIX hydrolase domain [PS51462] (39-169)
  IPR015797 NUDIX hydrolase-like domain superfamily [SSF55811] (7-172)

Nearest PDB structures (foldseek):
  8wv3-assembly1_A  TM=9.311E-01  e=1.016E-20  Bacillus methanolicus
  8wv3-assembly1_D  TM=9.326E-01  e=5.230E-20  Bacillus methanolicus
  5c7q-assembly1_B  TM=9.496E-01  e=2.848E-19  Bdellovibrio bacteriovorus HD100
  8wv3-assembly1_E  TM=8.965E-01  e=3.145E-20  Bacillus methanolicus
  5c8l-assembly1_B  TM=9.499E-01  e=1.838E-18  Bdellovibrio bacteriovorus HD100

Sequence (346 aa):
MDLSEKTIENKNIYKGKIIELNLKTVELPNGKKAKREIVNHPGGVAVIAYKDKDTILIVEQFRKPLEQNLLEFPAGKIEKGEDPKVCGIRELEEETGYKAKKFNYLGKIVTSPGFCDEYIYIYKAEDLYKGNMGLEDEDEFINVKEFKIDKVKEMIKKGEIIDAKTISAFMMEMDLSEKTIENKNIYKGKIIELNLKTVELPNGKKAKREIVNHPGGVAVIAYKDKDTILIVEQFRKPLEQNLLEFPAGKIEKGEDPKVCGIRELEEETGYKAKKFNYLGKIVTSPGFCDEYIYIYKAEDLYKGNMGLEDEDEFINVKEFKIDKVKEMIKKGEIIDAKTISAFMME

Secondary structure (DSSP, 8-state):
-----EEEEEEEEEE-SS-EEEEEEEE-TTS-EEEEEEEE---EEEEEEBSSSSEEEEEEEEEGGGTEEEEE-SEEEPPTT--HHHHHHHHHHHHHSEEEEEEEEEEEEES-TTTB--EEEEEEEEEEEE--SS-S-TT--EEEEEEEHHHHHHHHHTTS--BHHHHHHHHH-/-----EEEEEEEEEE-SS-EEEEEEEE-TTS-EEEEEEEE---EEEEEEBSSSSEEEEEEEEEGGGTEEEEE-SEEEPPTT--HHHHHHHHHHHHHSEEEEEEEEEEEEES-TTTB--EEEEEEEEEEEE--SS-S-TT--EEEEEEEHHHHHHHHHTTS--BHHHHHHHHH-

Solvent-accessible surface area (backbone atoms only — not comparable to full-atom values): 17958 Å² total; per-residue (Å²): 131,77,58,60,65,49,77,76,42,77,43,80,76,43,81,58,96,68,45,31,36,32,44,29,34,28,33,41,72,86,66,48,76,48,77,44,66,30,36,42,42,74,25,31,25,34,35,53,35,26,71,48,98,52,32,29,48,34,29,36,33,50,24,70,50,65,72,41,73,42,50,33,42,40,50,43,69,40,54,91,91,52,52,64,67,58,40,42,54,52,30,36,17,34,66,67,24,30,41,56,79,39,76,44,82,45,47,54,32,30,44,46,45,88,28,25,42,33,40,38,38,32,31,39,28,31,67,50,43,82,49,57,71,83,61,46,55,94,86,59,65,70,47,72,43,78,41,45,52,67,57,50,54,50,32,36,49,70,56,67,36,33,41,26,69,47,50,29,48,64,61,39,104,130,78,57,59,64,48,76,77,45,77,42,80,77,43,82,58,95,69,44,31,37,34,44,28,34,28,33,40,73,85,65,49,76,48,78,45,66,30,37,44,42,74,24,31,26,35,33,52,34,27,71,49,98,53,31,29,48,35,30,37,35,50,24,71,50,65,71,42,73,43,50,33,42,39,50,45,69,38,53,92,91,52,54,63,68,58,41,41,54,53,30,37,18,35,68,67,24,31,40,55,77,40,76,44,80,45,48,55,32,30,46,45,45,89,30,25,43,31,40,36,37,34,32,38,29,30,68,51,43,81,48,58,70,82,61,48,55,94,84,60,64,72,46,71,42,79,41,44,51,68,55,52,54,50,32,35,50,71,54,69,36,32,39,24,67,47,49,28,50,63,61,40,102

Radius of gyration: 20.05 Å; Cα contacts (8 Å, |Δi|>4): 905; chains: 2; bounding box: 46×54×44 Å

Organism: NCBI:txid2716538